Protein 3G14 (pdb70)

Sequence (341 aa):
EFYEVIKKRKSIKKFEQTAIDRDKLLKIIDARAPSWKNKTPYKFIVVESDKLKLDIANAIENKTSAASEAVLNSPTIVAVANPEESGDVSGKEIYLIDTAIAEHIIVLGATDEGYGTCWIAAFNENKIKEEALKKIPDNLRVVALTPLGVPKDKKDDEYLYIDKWGTSFESNEFYEVIKKRKSIKKFEQTAIDRDKLLKIIDARAPSWKNKTPYKFIVVESDKLKLDIANAIENKTSAASEAVLNSPTIVAVANPEESGDVSGKEIYLIDTAIAEHIIVLGATDEGYGTCWIAAFNENKIKEEALKKIPDNLRVVALTPLGVPKDSPKKDDEYLYIDKWGTSFESNV

CATH classification: 3.40.109.10

Structure (mmCIF, N/CA/C/O backbone):
data_3G14
#
_entry.id   3G14
#
_cell.length_a   58.350
_cell.length_b   44.950
_cell.length_c   66.960
_cell.angle_alpha   90.000
_cell.angle_beta   93.720
_cell.angle_gamma   90.000
#
_symmetry.space_group_name_H-M   'P 1 21 1'
#
loop_
_entity.id
_entity.type
_entity.pdbx_description
1 polymer 'Nitroreductase family protein'
2 non-polymer 'SULFATE ION'
3 non-polymer 'ACETATE ION'
4 non-polymer GLYCEROL
5 water water
#
loop_
_atom_site.group_PDB
_atom_site.id
_atom_site.type_symbol
_atom_site.label_atom_id
_atom_site.label_alt_id
_atom_site.label_comp_id
_atom_site.label_asym_id
_atom_site.label_entity_id
_atom_site.label_seq_id
_atom_site.pdbx_PDB_ins_code
_atom_site.Cartn_x
_atom_site.Cartn_y
_atom_site.Cartn_z
_atom_site.occupancy
_atom_site.B_iso_or_equiv
_atom_site.auth_seq_id
_atom_site.auth_comp_id
_atom_site.auth_asym_id
_atom_site.auth_atom_id
_atom_site.pdbx_PDB_model_num
ATOM 9 N N . GLU A 1 3 ? 16.646 28.703 34.750 1.00 22.29 2 GLU A N 1
ATOM 10 C CA . GLU A 1 3 ? 15.257 28.924 34.334 1.00 21.26 2 GLU A CA 1
ATOM 11 C C . GLU A 1 3 ? 15.216 29.118 32.832 1.00 21.47 2 GLU A C 1
ATOM 12 O O . GLU A 1 3 ? 16.172 29.631 32.241 1.00 18.80 2 GLU A O 1
ATOM 18 N N . PHE A 1 4 ? 14.100 28.716 32.228 1.00 18.92 3 PHE A N 1
ATOM 19 C CA . PHE A 1 4 ? 13.989 28.782 30.784 1.00 18.50 3 PHE A CA 1
ATOM 20 C C . PHE A 1 4 ? 14.225 30.177 30.213 1.00 15.89 3 PHE A C 1
ATOM 21 O O . PHE A 1 4 ? 15.030 30.362 29.298 1.00 15.67 3 PHE A O 1
ATOM 29 N N . TYR A 1 5 ? 13.519 31.166 30.736 1.00 15.39 4 TYR A N 1
ATOM 30 C CA . TYR A 1 5 ? 13.634 32.512 30.191 1.00 18.99 4 TYR A CA 1
ATOM 31 C C . TYR A 1 5 ? 15.097 33.009 30.363 1.00 19.07 4 TYR A C 1
ATOM 32 O O . TYR A 1 5 ? 15.632 33.710 29.508 1.00 18.11 4 TYR A O 1
ATOM 41 N N . GLU A 1 6 ? 15.749 32.616 31.454 1.00 20.47 5 GLU A N 1
ATOM 42 C CA . GLU A 1 6 ? 17.118 33.058 31.709 1.00 18.77 5 GLU A CA 1
ATOM 43 C C . GLU A 1 6 ? 18.081 32.534 30.647 1.00 18.44 5 GLU A C 1
ATOM 44 O O . GLU A 1 6 ? 18.987 33.249 30.238 1.00 16.22 5 GLU A O 1
ATOM 50 N N . VAL A 1 7 ? 17.902 31.283 30.217 1.00 16.03 6 VAL A N 1
ATOM 51 C CA . VAL A 1 7 ? 18.682 30.707 29.096 1.00 16.57 6 VAL A CA 1
ATOM 52 C C . VAL A 1 7 ? 18.469 31.506 27.799 1.00 15.83 6 VAL A C 1
ATOM 53 O O . VAL A 1 7 ? 19.402 31.901 27.125 1.00 13.31 6 VAL A O 1
ATOM 57 N N . ILE A 1 8 ? 17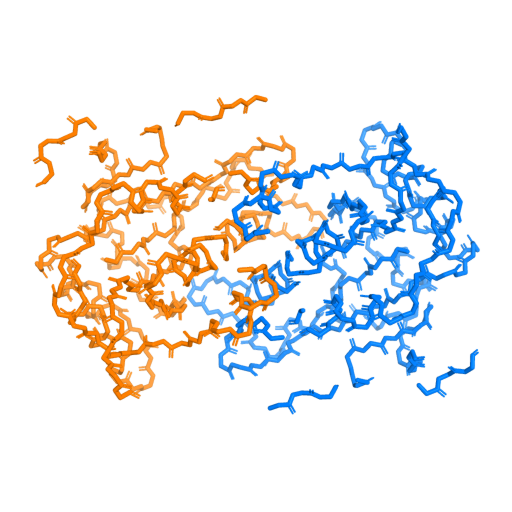.223 31.774 27.455 1.00 14.05 7 ILE A N 1
ATOM 58 C CA . ILE A 1 8 ? 16.940 32.615 26.305 1.00 13.79 7 ILE A CA 1
ATOM 59 C C . ILE A 1 8 ? 17.713 33.938 26.356 1.00 15.89 7 ILE A C 1
ATOM 60 O O . ILE A 1 8 ? 18.341 34.325 25.369 1.00 18.09 7 ILE A O 1
ATOM 65 N N . LYS A 1 9 ? 17.681 34.610 27.510 1.00 16.08 8 LYS A N 1
ATOM 66 C CA . LYS A 1 9 ? 18.332 35.913 27.659 1.00 17.52 8 LYS A CA 1
ATOM 67 C C . LYS A 1 9 ? 19.842 35.818 27.667 1.00 17.60 8 LYS A C 1
ATOM 68 O O . LYS A 1 9 ? 20.526 36.734 27.191 1.00 19.61 8 LYS A O 1
ATOM 74 N N . LYS A 1 10 ? 20.367 34.723 28.216 1.00 20.52 9 LYS A N 1
ATOM 75 C CA . LYS A 1 10 ? 21.812 34.533 28.350 1.00 22.70 9 LYS A CA 1
ATOM 76 C C . LYS A 1 10 ? 22.470 34.114 27.042 1.00 19.33 9 LYS A C 1
ATOM 77 O O . LYS A 1 10 ? 23.647 34.364 26.845 1.00 20.55 9 LYS A O 1
ATOM 83 N N . ARG A 1 11 ? 21.733 33.464 26.144 1.00 20.06 10 ARG A N 1
ATOM 84 C CA . ARG A 1 11 ? 22.323 33.042 24.880 1.00 19.66 10 ARG A CA 1
ATOM 85 C C . ARG A 1 11 ? 22.912 34.213 24.077 1.00 20.67 10 ARG A C 1
ATOM 86 O O . ARG A 1 11 ? 22.244 35.214 23.837 1.00 20.95 10 ARG A O 1
ATOM 94 N N . LYS A 1 12 ? 24.170 34.058 23.658 1.00 20.30 11 LYS A N 1
ATOM 95 C CA . LYS A 1 12 ? 24.835 35.034 22.775 1.00 20.30 11 LYS A CA 1
ATOM 96 C C . LYS A 1 12 ? 25.811 34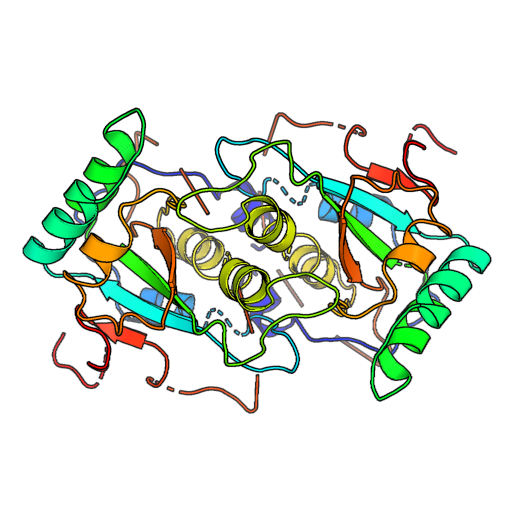.303 21.870 1.00 20.81 11 LYS A C 1
ATOM 97 O O . LYS A 1 12 ? 26.191 33.155 22.131 1.00 21.02 11 LYS A O 1
ATOM 103 N N . SER A 1 13 ? 26.183 34.936 20.768 1.00 18.76 12 SER A N 1
ATOM 104 C CA . SER A 1 13 ? 27.196 34.353 19.896 1.00 19.01 12 SER A CA 1
ATOM 105 C C . SER A 1 13 ? 28.551 34.533 20.555 1.00 19.76 12 SER A C 1
ATOM 106 O O . SER A 1 13 ? 28.923 35.655 20.906 1.00 19.85 12 SER A O 1
ATOM 109 N N . ILE A 1 14 ? 29.249 33.419 20.752 1.00 18.51 13 ILE A N 1
ATOM 110 C CA . ILE A 1 14 ? 30.537 33.390 21.403 1.00 19.43 13 ILE A CA 1
ATOM 111 C C . ILE A 1 14 ? 31.599 33.026 20.364 1.00 18.63 13 ILE A C 1
ATOM 112 O O . ILE A 1 14 ? 31.459 32.067 19.612 1.00 20.11 13 ILE A O 1
ATOM 117 N N . LYS A 1 15 ? 32.681 33.790 20.382 1.00 20.72 14 LYS A N 1
ATOM 118 C CA . LYS A 1 15 ? 33.777 33.623 19.463 1.00 21.78 14 LYS A CA 1
ATOM 119 C C . LYS A 1 15 ? 35.057 33.243 20.187 1.00 23.19 14 LYS A C 1
ATOM 120 O O . LYS A 1 15 ? 35.962 32.754 19.552 1.00 22.65 14 LYS A O 1
ATOM 126 N N . LYS A 1 16 ? 35.119 33.478 21.507 1.00 20.63 15 LYS A N 1
ATOM 127 C CA . LYS A 1 16 ? 36.323 33.201 22.286 1.00 23.01 15 LYS A CA 1
ATOM 128 C C . LYS A 1 16 ? 36.035 32.142 23.342 1.00 20.94 15 LYS A C 1
ATOM 129 O O . LYS A 1 16 ? 35.082 32.275 24.097 1.00 22.03 15 LYS A O 1
ATOM 135 N N . PHE A 1 17 ? 36.889 31.131 23.397 1.00 22.13 16 PHE A N 1
ATOM 136 C CA . PHE A 1 17 ? 36.680 29.973 24.250 1.00 23.43 16 PHE A CA 1
ATOM 137 C C . PHE A 1 17 ? 37.913 29.592 25.045 1.00 26.66 16 PHE A C 1
ATOM 138 O O . PHE A 1 17 ? 39.037 29.870 24.636 1.00 26.78 16 PHE A O 1
ATOM 146 N N . GLU A 1 18 ? 37.672 28.915 26.167 1.00 27.15 17 GLU A N 1
ATOM 147 C CA . GLU A 1 18 ? 38.723 28.237 26.925 1.00 28.46 17 GLU A CA 1
ATOM 148 C C . GLU A 1 18 ? 39.033 26.929 26.208 1.00 28.24 17 GLU A C 1
ATOM 149 O O . GLU A 1 18 ? 38.252 26.471 25.364 1.00 27.00 17 GLU A O 1
ATOM 155 N N . GLN A 1 19 ? 40.164 26.325 26.556 1.00 29.71 18 GLN A N 1
ATOM 156 C CA . GLN A 1 19 ? 40.552 24.996 26.045 1.00 30.71 18 GLN A CA 1
ATOM 157 C C . GLN A 1 19 ? 39.767 23.858 26.722 1.00 29.00 18 GLN A C 1
ATOM 158 O O . GLN A 1 19 ? 39.771 22.730 26.219 1.00 30.32 18 GLN A O 1
ATOM 164 N N . THR A 1 20 ? 39.106 24.165 27.841 1.00 24.56 19 THR A N 1
ATOM 165 C CA . THR A 1 20 ? 38.457 23.175 28.708 1.00 26.39 19 THR A CA 1
ATOM 166 C C . THR A 1 20 ? 37.676 22.122 27.905 1.00 23.67 19 THR A C 1
ATOM 167 O O . THR A 1 20 ? 36.852 22.473 27.079 1.00 19.22 19 THR A O 1
ATOM 171 N N . ALA A 1 21 ? 37.929 20.851 28.188 1.00 19.99 20 ALA A N 1
ATOM 172 C CA . ALA A 1 21 ? 37.180 19.761 27.599 1.00 20.30 20 ALA A CA 1
ATOM 173 C C . ALA A 1 21 ? 35.686 19.857 27.913 1.00 19.48 20 ALA A C 1
ATOM 174 O O . ALA A 1 21 ? 35.280 20.340 28.999 1.00 23.22 20 ALA A O 1
ATOM 176 N N . ILE A 1 22 ? 34.883 19.390 26.955 1.00 19.08 21 ILE A N 1
ATOM 177 C CA . ILE A 1 22 ? 33.441 19.288 27.116 1.00 19.14 21 ILE A CA 1
ATOM 178 C C . ILE A 1 22 ? 33.186 18.069 27.971 1.00 17.08 21 ILE A C 1
ATOM 179 O O . ILE A 1 22 ? 33.871 17.076 27.838 1.00 19.97 21 ILE A O 1
ATOM 184 N N . ASP A 1 23 ? 32.242 18.177 28.893 1.00 18.75 22 ASP A N 1
ATOM 185 C CA . ASP A 1 23 ? 31.812 17.042 29.689 1.00 19.05 22 ASP A CA 1
ATOM 186 C C . ASP A 1 23 ? 30.892 16.179 28.838 1.00 19.19 22 ASP A C 1
ATOM 187 O O . ASP A 1 23 ? 29.881 16.662 28.280 1.00 17.80 22 ASP A O 1
ATOM 192 N N . ARG A 1 24 ? 31.211 14.894 28.758 1.00 20.61 23 ARG A N 1
ATOM 193 C CA . ARG A 1 24 ? 30.472 13.969 27.897 1.00 20.76 23 ARG A CA 1
ATOM 194 C C . ARG A 1 24 ? 28.992 13.941 28.249 1.00 21.01 23 ARG A C 1
ATOM 195 O O . ARG A 1 24 ? 28.133 14.001 27.385 1.00 20.11 23 ARG A O 1
ATOM 203 N N . ASP A 1 25 ? 28.698 13.867 29.531 1.00 19.59 24 ASP A N 1
ATOM 204 C CA . ASP A 1 25 ? 27.305 13.720 29.971 1.00 19.91 24 ASP A CA 1
ATOM 205 C C . ASP A 1 25 ? 26.497 14.952 29.615 1.00 16.23 24 ASP A C 1
ATOM 206 O O . ASP A 1 25 ? 25.326 14.848 29.231 1.00 14.09 24 ASP A O 1
ATOM 211 N N . LYS A 1 26 ? 27.107 16.126 29.766 1.00 18.30 25 LYS A N 1
ATOM 212 C CA . LYS A 1 26 ? 26.457 17.363 29.334 1.00 19.09 25 LYS A CA 1
ATOM 213 C C . LYS A 1 26 ? 26.248 17.395 27.819 1.00 18.64 25 LYS A C 1
ATOM 214 O O . LYS A 1 26 ? 25.208 17.836 27.360 1.00 16.89 25 LYS A O 1
ATOM 220 N N . LEU A 1 27 ? 27.250 16.974 27.046 1.00 17.51 26 LEU A N 1
ATOM 221 C CA . LEU A 1 27 ? 27.069 16.879 25.585 1.00 18.15 26 LEU A CA 1
ATOM 222 C C . LEU A 1 27 ? 25.897 15.969 25.165 1.00 18.69 26 LEU A C 1
ATOM 223 O O . LEU A 1 27 ? 25.077 16.358 24.327 1.00 19.10 26 LEU A O 1
ATOM 228 N N . LEU A 1 28 ? 25.807 14.776 25.746 1.00 16.20 27 LEU A N 1
ATOM 229 C CA . LEU A 1 28 ? 24.691 13.870 25.451 1.00 17.16 27 LEU A CA 1
ATOM 230 C C . LEU A 1 28 ? 23.325 14.459 25.884 1.00 16.41 27 LEU A C 1
ATOM 231 O O . LEU A 1 28 ? 22.321 14.197 25.250 1.00 19.22 27 LEU A O 1
ATOM 236 N N . LYS A 1 29 ? 23.300 15.251 26.958 1.00 17.31 28 LYS A N 1
ATOM 237 C CA . LYS A 1 29 ? 22.063 15.919 27.423 1.00 17.39 28 LYS A CA 1
ATOM 238 C C . LYS A 1 29 ? 21.648 16.951 26.370 1.00 18.94 28 LYS A C 1
ATOM 239 O O . LYS A 1 29 ? 20.486 17.039 26.003 1.00 17.84 28 LYS A O 1
ATOM 243 N N . ILE A 1 30 ? 22.618 17.687 25.855 1.00 17.70 29 ILE A N 1
ATOM 244 C CA . ILE A 1 30 ? 22.384 18.671 24.787 1.00 18.33 29 ILE A CA 1
ATOM 245 C C . ILE A 1 30 ? 21.814 18.002 23.514 1.00 15.85 29 ILE A C 1
ATOM 246 O O . ILE A 1 30 ? 20.848 18.492 22.940 1.00 16.16 29 ILE A O 1
ATOM 251 N N . ILE A 1 31 ? 22.391 16.861 23.102 1.00 15.02 30 ILE A N 1
ATOM 252 C CA . ILE A 1 31 ? 21.869 16.151 21.930 1.00 16.20 30 ILE A CA 1
ATOM 253 C C . ILE A 1 31 ? 20.458 15.630 22.209 1.00 16.66 30 ILE A C 1
ATOM 254 O O . ILE A 1 31 ? 19.587 15.714 21.356 1.00 15.76 30 ILE A O 1
ATOM 259 N N . ASP A 1 32 ? 20.231 15.075 23.393 1.00 16.00 31 ASP A N 1
ATOM 260 C CA . ASP A 1 32 ? 18.889 14.689 23.815 1.00 17.21 31 ASP A CA 1
ATOM 261 C C . ASP A 1 32 ? 17.854 15.813 23.650 1.00 16.25 31 ASP A C 1
ATOM 262 O O . ASP A 1 32 ? 16.759 15.595 23.162 1.00 15.80 31 ASP A O 1
ATOM 275 N N . ALA A 1 34 ? 17.953 18.204 21.512 1.00 15.97 33 ALA A N 1
ATOM 276 C CA . ALA A 1 34 ? 17.689 18.184 20.065 1.00 16.16 33 ALA A CA 1
ATOM 277 C C . ALA A 1 34 ? 16.781 17.018 19.616 1.00 17.99 33 ALA A C 1
ATOM 278 O O . ALA A 1 34 ? 15.895 17.217 18.775 1.00 18.66 33 ALA A O 1
ATOM 288 N N . ARG A 1 36 ? 14.403 15.762 21.170 1.00 17.37 35 ARG A N 1
ATOM 289 C CA . ARG A 1 36 ? 13.037 16.063 21.618 1.00 17.96 35 ARG A CA 1
ATOM 290 C C . ARG A 1 36 ? 12.412 17.239 20.822 1.00 18.80 35 ARG A C 1
ATOM 291 O O . ARG A 1 36 ? 11.311 17.686 21.124 1.00 19.46 35 ARG A O 1
ATOM 299 N N . ALA A 1 37 ? 13.136 17.739 19.819 1.00 17.81 36 ALA A N 1
ATOM 300 C CA . ALA A 1 37 ? 12.636 18.837 18.965 1.00 17.68 36 ALA A CA 1
ATOM 301 C C . ALA A 1 37 ? 11.434 18.364 18.134 1.00 17.23 36 ALA A C 1
ATOM 302 O O . ALA A 1 37 ? 11.380 17.193 17.720 1.00 16.01 36 ALA A O 1
ATOM 304 N N . PRO A 1 38 ? 10.467 19.267 17.856 1.00 17.61 37 PRO A N 1
ATOM 305 C CA . PRO A 1 38 ? 9.382 18.883 16.961 1.00 15.41 37 PRO A CA 1
ATOM 306 C C . PRO A 1 38 ? 9.874 18.848 15.530 1.00 16.00 37 PRO A C 1
ATOM 307 O O . PRO A 1 38 ? 10.828 19.535 15.186 1.00 14.74 37 PRO A O 1
ATOM 311 N N . SER A 1 39 ? 9.254 18.029 14.703 1.00 14.90 38 SER A N 1
ATOM 312 C CA . SER A 1 39 ? 9.569 18.035 13.269 1.00 15.96 38 SER A CA 1
ATOM 313 C C . SER A 1 39 ? 8.329 17.663 12.484 1.00 18.01 38 SER A C 1
ATOM 314 O O . SER A 1 39 ? 7.388 17.089 13.016 1.00 16.93 38 SER A O 1
ATOM 317 N N . TRP A 1 40 ? 8.361 17.954 11.193 1.00 18.40 39 TRP A N 1
ATOM 318 C CA . TRP A 1 40 ? 7.232 17.624 10.316 1.00 19.26 39 TRP A CA 1
ATOM 319 C C . TRP A 1 40 ? 7.023 16.109 10.256 1.00 17.58 39 TRP A C 1
ATOM 320 O O . TRP A 1 40 ? 7.929 15.352 9.914 1.00 15.25 39 TRP A O 1
ATOM 331 N N . LYS A 1 41 ? 5.815 15.693 10.619 1.00 18.90 40 LYS A N 1
ATOM 332 C CA . LYS A 1 41 ? 5.395 14.279 10.669 1.00 21.09 40 LYS A CA 1
ATOM 333 C C . LYS A 1 41 ? 6.305 13.418 11.574 1.00 19.38 40 LYS A C 1
ATOM 334 O O . LYS A 1 41 ? 6.399 12.202 11.419 1.00 16.72 40 LYS A O 1
ATOM 340 N N . ASN A 1 42 ? 6.932 14.075 12.549 1.00 17.50 41 ASN A N 1
ATOM 341 C CA . ASN A 1 42 ? 7.887 13.457 13.448 1.00 19.60 41 ASN A CA 1
ATOM 342 C C . ASN A 1 42 ? 8.998 12.717 12.732 1.00 20.39 41 ASN A C 1
ATOM 343 O O . ASN A 1 42 ? 9.551 11.786 13.287 1.00 21.04 41 ASN A O 1
ATOM 348 N N . LYS A 1 43 ? 9.341 13.137 11.512 1.00 21.36 42 LYS A N 1
ATOM 349 C CA . LYS A 1 43 ? 10.429 12.523 10.776 1.00 22.68 42 LYS A CA 1
ATOM 350 C C . LYS A 1 43 ? 11.691 13.222 11.255 1.00 24.77 42 LYS A C 1
ATOM 351 O O . LYS A 1 43 ? 11.631 14.307 11.794 1.00 24.70 42 LYS A O 1
ATOM 357 N N . THR A 1 44 ? 12.842 12.608 11.095 1.00 21.92 43 THR A N 1
ATOM 358 C CA . THR A 1 44 ? 14.030 13.292 11.622 1.00 22.88 43 THR A CA 1
ATOM 359 C C . THR A 1 44 ? 15.018 13.355 10.499 1.00 21.35 43 THR A C 1
ATOM 360 O O . THR A 1 44 ? 15.845 12.481 10.393 1.00 23.68 43 THR A O 1
ATOM 364 N N . PRO A 1 45 ? 14.902 14.375 9.621 1.00 20.50 44 PRO A N 1
ATOM 365 C CA . PRO A 1 45 ? 15.697 14.386 8.383 1.00 21.12 44 PRO A CA 1
ATOM 366 C C . PRO A 1 45 ? 17.166 14.811 8.532 1.00 22.96 44 PRO A C 1
ATOM 367 O O . PRO A 1 45 ? 17.826 15.076 7.533 1.00 27.24 44 PRO A O 1
ATOM 371 N N . TYR A 1 46 ? 17.653 14.879 9.757 1.00 18.69 45 TYR A N 1
ATOM 372 C CA . TYR A 1 46 ? 18.991 15.369 10.039 1.00 15.96 45 TYR A CA 1
ATOM 373 C C . TYR A 1 46 ? 19.725 14.423 11.024 1.00 14.05 45 TYR A C 1
ATOM 374 O O . TYR A 1 46 ? 19.104 13.667 11.737 1.00 15.55 45 TYR A O 1
ATOM 383 N N . LYS A 1 47 ? 21.053 14.532 11.005 1.00 15.91 46 LYS A N 1
ATOM 384 C CA . LYS A 1 47 ? 21.954 13.963 11.992 1.00 15.03 46 LYS A CA 1
ATOM 385 C C . LYS A 1 47 ? 23.055 14.961 12.276 1.00 16.73 46 LYS A C 1
ATOM 386 O O . LYS A 1 47 ? 23.253 15.927 11.512 1.00 15.60 46 LYS A O 1
ATOM 392 N N . PHE A 1 48 ? 23.751 14.729 13.391 1.00 15.72 47 PHE A N 1
ATOM 393 C CA . PHE A 1 48 ? 24.800 15.637 13.887 1.00 17.22 47 PHE A CA 1
ATOM 394 C C . PHE A 1 48 ? 26.142 14.917 13.903 1.00 16.57 47 PHE A C 1
ATOM 395 O O . PHE A 1 48 ? 26.228 13.756 14.373 1.00 17.10 47 PHE A O 1
ATOM 403 N N . ILE A 1 49 ? 27.165 15.598 13.372 1.00 15.22 48 ILE A N 1
ATOM 404 C CA . ILE A 1 49 ? 28.574 15.167 13.528 1.00 14.26 48 ILE A CA 1
ATOM 405 C C . ILE A 1 49 ? 29.267 16.050 14.579 1.00 13.83 48 ILE A C 1
ATOM 406 O O . ILE A 1 49 ? 29.294 17.302 14.481 1.00 14.53 48 ILE A O 1
ATOM 411 N N . VAL A 1 50 ? 29.751 15.389 15.615 1.00 15.07 49 VAL A N 1
ATOM 412 C CA . VAL A 1 50 ? 30.616 15.998 16.597 1.00 16.30 49 VAL A CA 1
ATOM 413 C C . VAL A 1 50 ? 32.042 15.908 16.013 1.00 13.81 49 VAL A C 1
ATOM 414 O O . VAL A 1 50 ? 32.559 14.805 15.770 1.00 16.80 49 VAL A O 1
ATOM 418 N N . VAL A 1 51 ? 32.648 17.061 15.767 1.00 14.77 50 VAL A N 1
ATOM 419 C CA . VAL A 1 51 ? 34.029 17.152 15.267 1.00 14.80 50 VAL A CA 1
ATOM 420 C C . VAL A 1 51 ? 34.987 17.553 16.388 1.00 19.17 50 VAL A C 1
ATOM 421 O O . VAL A 1 51 ? 34.910 18.688 16.922 1.00 17.39 50 VAL A O 1
ATOM 425 N N . GLU A 1 52 ? 35.859 16.607 16.736 1.00 18.30 51 GLU A N 1
ATOM 426 C CA . GLU A 1 52 ? 36.886 16.782 17.773 1.00 17.17 51 GLU A CA 1
ATOM 427 C C . GLU A 1 52 ? 38.307 16.812 17.229 1.00 17.80 51 GLU A C 1
ATOM 428 O O . GLU A 1 52 ? 39.171 17.383 17.862 1.00 17.82 51 GLU A O 1
ATOM 434 N N . SER A 1 53 ? 38.527 16.219 16.057 1.00 15.93 52 SER A N 1
ATOM 435 C CA . SER A 1 53 ? 39.845 16.141 15.420 1.00 16.26 52 SER A CA 1
ATOM 436 C C . SER A 1 53 ? 40.308 17.531 15.024 1.00 15.84 52 SER A C 1
ATOM 437 O O . SER A 1 53 ? 39.596 18.246 14.334 1.00 13.52 52 SER A O 1
ATOM 440 N N . ASP A 1 54 ? 41.503 17.908 15.450 1.00 17.74 53 ASP A N 1
ATOM 441 C CA . ASP A 1 54 ? 42.016 19.246 15.119 1.00 15.82 53 ASP A CA 1
ATOM 442 C C . ASP A 1 54 ? 42.254 19.453 13.614 1.00 18.34 53 ASP A C 1
ATOM 443 O O . ASP A 1 54 ? 42.050 20.557 13.090 1.00 17.76 53 ASP A O 1
ATOM 448 N N . LYS A 1 55 ? 42.648 18.382 12.914 1.00 18.86 54 LYS A N 1
ATOM 449 C CA . LYS A 1 55 ? 42.805 18.424 11.455 1.00 20.01 54 LYS A CA 1
ATOM 450 C C . LYS A 1 55 ? 41.495 18.788 10.780 1.00 18.36 54 LYS A C 1
ATOM 451 O O . LYS A 1 55 ? 41.450 19.621 9.847 1.00 18.18 54 LYS A O 1
ATOM 457 N N . LEU A 1 56 ? 40.409 18.188 11.263 1.00 16.55 55 LEU A N 1
ATOM 458 C CA . LEU A 1 56 ? 39.070 18.480 10.721 1.00 15.34 55 LEU A CA 1
ATOM 459 C C . LEU A 1 56 ? 38.559 19.887 11.089 1.00 16.28 55 LEU A C 1
ATOM 460 O O . LEU A 1 56 ? 37.872 20.544 10.311 1.00 15.01 55 LEU A O 1
ATOM 465 N N . LYS A 1 57 ? 38.879 20.351 12.294 1.00 13.60 56 LYS A N 1
ATOM 466 C CA . LYS A 1 57 ? 38.565 21.734 12.663 1.00 17.40 56 LYS A CA 1
ATOM 467 C C . LYS A 1 57 ? 39.232 22.691 11.710 1.00 16.85 56 LYS A C 1
ATOM 468 O O . LYS A 1 57 ? 38.623 23.675 11.293 1.00 15.81 56 LYS A O 1
ATOM 474 N N . LEU A 1 58 ? 40.487 22.404 11.349 1.00 14.86 57 LEU A N 1
ATOM 475 C CA . LEU A 1 58 ? 41.215 23.247 10.439 1.00 15.59 57 LEU A CA 1
ATOM 476 C C . LEU A 1 58 ? 40.557 23.223 9.049 1.00 14.53 57 LEU A C 1
ATOM 477 O O . LEU A 1 58 ? 40.433 24.263 8.409 1.00 15.54 57 LEU A O 1
ATOM 482 N N . ASP A 1 59 ? 40.116 22.041 8.594 1.00 14.70 58 ASP A N 1
ATOM 483 C CA . ASP A 1 59 ? 39.402 21.958 7.285 1.00 14.55 58 ASP A CA 1
ATOM 484 C C . ASP A 1 59 ? 38.131 22.835 7.305 1.00 14.50 58 ASP A C 1
ATOM 485 O O . ASP A 1 59 ? 37.831 23.552 6.331 1.00 14.52 58 ASP A O 1
ATOM 490 N N . ILE A 1 60 ? 37.394 22.780 8.421 1.00 16.75 59 ILE A N 1
ATOM 491 C CA . ILE A 1 60 ? 36.146 23.539 8.563 1.00 17.02 59 ILE A CA 1
ATOM 492 C C . ILE A 1 60 ? 36.442 25.051 8.611 1.00 15.56 59 ILE A C 1
ATOM 493 O O . ILE A 1 60 ? 35.820 25.845 7.909 1.00 15.56 59 ILE A O 1
ATOM 498 N N . ALA A 1 61 ? 37.436 25.438 9.412 1.00 15.73 60 ALA A N 1
ATOM 499 C CA . ALA A 1 61 ? 37.871 26.833 9.527 1.00 18.28 60 ALA A CA 1
ATOM 500 C C . ALA A 1 61 ? 38.221 27.380 8.153 1.00 17.69 60 ALA A C 1
ATOM 501 O O . ALA A 1 61 ? 37.817 28.485 7.815 1.00 14.80 60 ALA A O 1
ATOM 503 N N . ASN A 1 62 ? 38.935 26.593 7.357 1.00 17.41 61 ASN A N 1
ATOM 504 C CA . ASN A 1 62 ? 39.292 27.016 5.996 1.00 15.80 61 ASN A CA 1
ATOM 505 C C . ASN A 1 62 ? 38.104 27.129 5.038 1.00 16.63 61 ASN A C 1
ATOM 506 O O . ASN A 1 62 ? 38.190 27.872 4.048 1.00 17.78 61 ASN A O 1
ATOM 511 N N . ALA A 1 63 ? 37.019 26.400 5.321 1.00 15.55 62 ALA A N 1
ATOM 512 C CA . ALA A 1 63 ? 35.804 26.392 4.469 1.00 16.15 62 ALA A CA 1
ATOM 513 C C . ALA A 1 63 ? 34.819 27.543 4.716 1.00 14.28 62 ALA A C 1
ATOM 514 O O . ALA A 1 63 ? 34.005 27.870 3.862 1.00 14.25 62 ALA A O 1
ATOM 516 N N . ILE A 1 64 ? 34.889 28.148 5.894 1.00 14.19 63 ILE A N 1
ATOM 517 C CA . ILE A 1 64 ? 33.986 29.201 6.270 1.00 15.72 63 ILE A CA 1
ATOM 518 C C . ILE A 1 64 ? 34.221 30.441 5.407 1.00 15.63 63 ILE A C 1
ATOM 519 O O . ILE A 1 64 ? 35.362 30.752 5.062 1.00 17.67 63 ILE A O 1
ATOM 524 N N . GLU A 1 65 ? 33.130 31.101 5.024 1.00 15.65 64 GLU A N 1
ATOM 525 C CA . GLU A 1 65 ? 33.137 32.212 4.071 1.00 17.01 64 GLU A CA 1
ATOM 526 C C . GLU A 1 65 ? 32.539 33.477 4.693 1.00 21.05 64 GLU A C 1
ATOM 527 O O . GLU A 1 65 ? 31.454 33.903 4.329 1.00 24.30 64 GLU A O 1
ATOM 533 N N . ASN A 1 66 ? 33.201 34.016 5.697 1.00 22.52 65 ASN A N 1
ATOM 534 C CA . ASN A 1 66 ? 32.742 35.227 6.387 1.00 21.14 65 ASN A CA 1
ATOM 535 C C . ASN A 1 66 ? 33.695 36.325 6.038 1.00 22.31 65 ASN A C 1
ATOM 536 O O . ASN A 1 66 ? 34.845 36.031 5.689 1.00 23.71 65 ASN A O 1
ATOM 541 N N . LYS A 1 67 ? 33.271 37.585 6.186 1.00 19.26 66 LYS A N 1
ATOM 542 C CA . LYS A 1 67 ? 34.150 38.736 5.930 1.00 23.12 66 LYS A CA 1
ATOM 543 C C . LYS A 1 67 ? 35.325 38.734 6.878 1.00 21.87 66 LYS A C 1
ATOM 544 O O . LYS A 1 67 ? 36.435 39.118 6.499 1.00 26.47 66 LYS A O 1
ATOM 550 N N . THR A 1 68 ? 35.068 38.380 8.140 1.00 24.06 67 THR A N 1
ATOM 551 C CA . THR A 1 68 ? 36.132 38.375 9.144 1.00 21.81 67 THR A CA 1
ATOM 552 C C . THR A 1 68 ? 36.457 36.939 9.559 1.00 21.48 67 THR A C 1
ATOM 553 O O . THR A 1 68 ? 35.663 36.028 9.330 1.00 18.13 67 THR A O 1
ATOM 557 N N . SER A 1 69 ? 37.617 36.758 10.192 1.00 20.90 68 SER A N 1
ATOM 558 C CA . SER A 1 69 ? 38.098 35.424 10.587 1.00 17.68 68 SER A CA 1
ATOM 559 C C . SER A 1 69 ? 37.575 34.920 11.923 1.00 16.31 68 SER A C 1
ATOM 560 O O . SER A 1 69 ? 37.966 33.837 12.366 1.00 15.60 68 SER A O 1
ATOM 563 N N . ALA A 1 70 ? 36.638 35.653 12.532 1.00 17.38 69 ALA A N 1
ATOM 564 C CA . ALA A 1 70 ? 36.185 35.358 13.894 1.00 16.74 69 ALA A CA 1
ATOM 565 C C . ALA A 1 70 ? 35.562 33.955 14.014 1.00 18.60 69 ALA A C 1
ATOM 566 O O . ALA A 1 70 ? 35.897 33.182 14.924 1.00 19.58 69 ALA A O 1
ATOM 568 N N . ALA A 1 71 ? 34.643 33.635 13.104 1.00 15.97 70 ALA A N 1
ATOM 569 C CA . ALA A 1 71 ? 34.000 32.315 13.086 1.00 17.09 70 ALA A CA 1
ATOM 570 C C . ALA A 1 71 ? 35.033 31.173 12.871 1.00 15.85 70 ALA A C 1
ATOM 571 O O . ALA A 1 71 ? 34.980 30.134 13.544 1.00 15.34 70 ALA A O 1
ATOM 573 N N . SER A 1 72 ? 35.944 31.370 11.911 1.00 15.86 71 SER A N 1
ATOM 574 C CA . SER A 1 72 ? 37.002 30.413 11.597 1.00 17.75 71 SER A CA 1
ATOM 575 C C . SER A 1 72 ? 37.806 30.149 12.859 1.00 15.66 71 SER A C 1
ATOM 576 O O . SER A 1 72 ? 38.030 28.997 13.237 1.00 14.63 71 SER A O 1
ATOM 579 N N . GLU A 1 73 ? 38.173 31.218 13.554 1.00 17.11 72 GLU A N 1
ATOM 580 C CA . GLU A 1 73 ? 38.939 31.091 14.769 1.00 16.59 72 GLU A CA 1
ATOM 581 C C . GLU A 1 73 ? 38.164 30.405 15.896 1.00 19.09 72 GLU A C 1
ATOM 582 O O . GLU A 1 73 ? 38.761 29.658 16.675 1.00 18.39 72 GLU A O 1
ATOM 588 N N . ALA A 1 74 ? 36.842 30.640 15.965 1.00 16.75 73 ALA A N 1
ATOM 589 C CA . ALA A 1 74 ? 35.989 29.997 16.970 1.00 16.11 73 ALA A CA 1
ATOM 590 C C . ALA A 1 74 ? 36.049 28.466 16.805 1.00 12.85 73 ALA A C 1
ATOM 591 O O . ALA A 1 74 ? 36.144 27.729 17.805 1.00 15.43 73 ALA A O 1
ATOM 593 N N . VAL A 1 75 ? 36.044 28.006 15.551 1.00 12.90 74 VAL A N 1
ATOM 594 C CA . VAL A 1 75 ? 36.154 26.563 15.237 1.00 14.17 74 VAL A CA 1
ATOM 595 C C . VAL A 1 75 ? 37.567 26.038 15.602 1.00 11.70 74 VAL A C 1
ATOM 596 O O . VAL A 1 75 ? 37.721 24.946 16.180 1.00 16.01 74 VAL A O 1
ATOM 600 N N . LEU A 1 76 ? 38.600 26.828 15.331 1.00 15.40 75 LEU A N 1
ATOM 601 C CA . LEU A 1 76 ? 39.991 26.401 15.635 1.00 13.70 75 LEU A CA 1
ATOM 602 C C . LEU A 1 76 ? 40.208 26.304 17.136 1.00 14.93 75 LEU A C 1
ATOM 603 O O . LEU A 1 76 ? 40.853 25.376 17.617 1.00 15.99 75 LEU A O 1
ATOM 608 N N . ASN A 1 77 ? 39.691 27.286 17.857 1.00 15.72 76 ASN A N 1
ATOM 609 C CA . ASN A 1 77 ? 40.036 27.442 19.271 1.00 16.73 76 ASN A CA 1
ATOM 610 C C . ASN A 1 77 ? 39.032 26.909 20.295 1.00 19.60 76 ASN A C 1
ATOM 611 O O . ASN A 1 77 ? 39.237 27.099 21.471 1.00 25.13 76 ASN A O 1
ATOM 616 N N . SER A 1 78 ? 38.001 26.198 19.863 1.00 16.83 77 SER A N 1
ATOM 617 C CA . SER A 1 78 ? 37.095 25.498 20.783 1.00 15.62 77 SER A CA 1
ATOM 618 C C . SER A 1 78 ? 37.392 23.993 20.818 1.00 15.46 77 SER A C 1
ATOM 619 O O . SER A 1 78 ? 37.951 23.440 19.874 1.00 17.18 77 SER A O 1
ATOM 622 N N . PRO A 1 79 ? 36.975 23.303 21.890 1.00 18.03 78 PRO A N 1
ATOM 623 C CA . PRO A 1 79 ? 37.276 21.852 21.878 1.00 15.98 78 PRO A CA 1
ATOM 624 C C . PRO A 1 79 ? 36.557 20.984 20.818 1.00 17.67 78 PRO A C 1
ATOM 625 O O . PRO A 1 79 ? 37.108 19.946 20.416 1.00 17.66 78 PRO A O 1
ATOM 637 N N . THR A 1 81 ? 33.276 21.141 17.442 1.00 15.38 80 THR A N 1
ATOM 638 C CA . THR A 1 81 ? 32.287 21.816 16.630 1.00 14.72 80 THR A CA 1
ATOM 639 C C . THR A 1 81 ? 31.160 20.810 16.335 1.00 16.10 80 THR A C 1
ATOM 640 O O . THR A 1 81 ? 31.439 19.603 16.159 1.00 17.01 80 THR A O 1
ATOM 644 N N . ILE A 1 82 ? 29.914 21.275 16.327 1.00 14.92 81 ILE A N 1
ATOM 645 C CA . ILE A 1 82 ? 28.769 20.407 15.992 1.00 16.10 81 ILE A CA 1
ATOM 646 C C . ILE A 1 82 ? 28.269 20.825 14.616 1.00 16.46 81 ILE A C 1
ATOM 647 O O . ILE A 1 82 ? 27.970 21.997 14.400 1.00 13.47 81 ILE A O 1
ATOM 652 N N . VAL A 1 83 ? 28.202 19.865 13.709 1.00 15.06 82 VAL A N 1
ATOM 653 C CA . VAL A 1 83 ? 27.718 20.088 12.337 1.00 13.41 82 VAL A CA 1
ATOM 654 C C . VAL A 1 83 ? 26.351 19.386 12.105 1.00 12.35 82 VAL A C 1
ATOM 655 O O . VAL A 1 83 ? 26.221 18.179 12.367 1.00 15.18 82 VAL A O 1
ATOM 659 N N . ALA A 1 84 ? 25.355 20.137 11.601 1.00 14.03 83 ALA A N 1
ATOM 660 C CA . ALA A 1 84 ? 24.033 19.609 11.326 1.00 12.63 83 ALA A CA 1
ATOM 661 C C . ALA A 1 84 ? 23.942 19.280 9.847 1.00 13.43 83 ALA A C 1
ATOM 662 O O . ALA A 1 84 ? 24.124 20.150 9.002 1.00 17.28 83 ALA A O 1
ATOM 664 N N . VAL A 1 85 ? 23.635 18.016 9.544 1.00 14.37 84 VAL A N 1
ATOM 665 C CA . VAL A 1 85 ? 23.565 17.537 8.138 1.00 13.30 84 VAL A CA 1
ATOM 666 C C . VAL A 1 85 ? 22.162 17.002 7.891 1.00 17.27 84 VAL A C 1
ATOM 667 O O . VAL A 1 85 ? 21.612 16.279 8.721 1.00 17.68 84 VAL A O 1
ATOM 671 N N . ALA A 1 86 ? 21.563 17.342 6.755 1.00 14.42 85 ALA A N 1
ATOM 672 C CA . ALA A 1 86 ? 20.167 16.981 6.488 1.00 15.65 85 ALA A CA 1
ATOM 673 C C . ALA A 1 86 ? 19.995 16.319 5.145 1.00 15.94 85 ALA A C 1
ATOM 674 O O . ALA A 1 86 ? 20.822 16.478 4.222 1.00 15.88 85 ALA A O 1
ATOM 676 N N . ASN A 1 87 ? 18.919 15.560 5.059 1.00 17.14 86 ASN A N 1
ATOM 677 C CA . ASN A 1 87 ? 18.522 14.874 3.834 1.00 15.93 86 ASN A CA 1
ATOM 678 C C . ASN A 1 87 ? 17.288 15.568 3.264 1.00 17.09 86 ASN A C 1
ATOM 679 O O . ASN A 1 87 ? 16.168 15.331 3.768 1.00 16.29 86 ASN A O 1
ATOM 684 N N . PRO A 1 88 ? 17.463 16.378 2.206 1.00 15.71 87 PRO A N 1
ATOM 685 C CA . PRO A 1 88 ? 16.278 17.063 1.633 1.00 21.53 87 PRO A CA 1
ATOM 686 C C . PRO A 1 88 ? 15.161 16.151 1.151 1.00 25.02 87 PRO A C 1
ATOM 687 O O . PRO A 1 88 ? 13.984 16.527 1.205 1.00 26.41 87 PRO A O 1
ATOM 691 N N . GLU A 1 89 ? 15.513 14.950 0.708 1.00 21.24 88 GLU A N 1
ATOM 692 C CA . GLU A 1 89 ? 14.536 14.078 0.114 1.00 24.76 88 GLU A CA 1
ATOM 693 C C . GLU A 1 89 ? 13.690 13.318 1.120 1.00 25.02 88 GLU A C 1
ATOM 694 O O . GLU A 1 89 ? 12.678 12.776 0.740 1.00 27.21 88 GLU A O 1
ATOM 700 N N . GLU A 1 90 ? 14.051 13.304 2.403 1.00 25.24 89 GLU A N 1
ATOM 701 C CA . GLU A 1 90 ? 13.258 12.553 3.373 1.00 26.77 89 GLU A CA 1
ATOM 702 C C . GLU A 1 90 ? 11.807 13.043 3.489 1.00 30.02 89 GLU A C 1
ATOM 703 O O . GLU A 1 90 ? 10.858 12.232 3.441 1.00 31.11 89 GLU A O 1
ATOM 709 N N . SER A 1 91 ? 11.644 14.356 3.664 1.00 28.20 90 SER A N 1
ATOM 710 C CA . SER A 1 91 ? 10.299 14.951 3.824 1.00 27.78 90 SER A CA 1
ATOM 711 C C . SER A 1 91 ? 9.957 15.842 2.612 1.00 26.72 90 SER A C 1
ATOM 712 O O . SER A 1 91 ? 8.784 16.129 2.361 1.00 23.83 90 SER A O 1
ATOM 715 N N . GLY A 1 92 ? 10.977 16.267 1.862 1.00 24.46 91 GLY A N 1
ATOM 716 C CA . GLY A 1 92 ? 10.806 17.139 0.699 1.00 25.22 91 GLY A CA 1
ATOM 717 C C . GLY A 1 92 ? 10.218 18.496 1.071 1.00 25.16 91 GLY A C 1
ATOM 718 O O . GLY A 1 92 ? 10.471 19.019 2.138 1.00 24.48 91 GLY A O 1
ATOM 719 N N . ASP A 1 93 ? 9.359 19.025 0.208 1.00 25.68 92 ASP A N 1
ATOM 720 C CA . ASP A 1 93 ? 8.831 20.364 0.387 1.00 22.91 92 ASP A CA 1
ATOM 721 C C . ASP A 1 93 ? 7.379 20.337 0.780 1.00 23.34 92 ASP A C 1
ATOM 722 O O . ASP A 1 93 ? 6.627 19.433 0.359 1.00 23.51 92 ASP A O 1
ATOM 727 N N . VAL A 1 94 ? 6.991 21.331 1.585 1.00 21.14 93 VAL A N 1
ATOM 728 C CA . VAL A 1 94 ? 5.621 21.491 2.045 1.00 19.85 93 VAL A CA 1
ATOM 729 C C . VAL A 1 94 ? 5.257 22.959 1.800 1.00 17.15 93 VAL A C 1
ATOM 730 O O . VAL A 1 94 ? 5.966 23.838 2.274 1.00 16.53 93 VAL A O 1
ATOM 734 N N . SER A 1 95 ? 4.185 23.193 1.055 1.00 17.28 94 SER A N 1
ATOM 735 C CA . SER A 1 95 ? 3.685 24.548 0.738 1.00 16.87 94 SER A CA 1
ATOM 736 C C . SER A 1 95 ? 4.807 25.524 0.278 1.00 20.18 94 SER A C 1
ATOM 737 O O . SER A 1 95 ? 4.906 26.697 0.721 1.00 17.20 94 SER A O 1
ATOM 740 N N . GLY A 1 96 ? 5.647 25.023 -0.628 1.00 16.71 95 GLY A N 1
ATOM 741 C CA . GLY A 1 96 ? 6.684 25.841 -1.265 1.00 19.95 95 GLY A CA 1
ATOM 742 C C . GLY A 1 96 ? 7.906 26.078 -0.393 1.00 19.77 95 GLY A C 1
ATOM 743 O O . GLY A 1 96 ? 8.674 27.020 -0.650 1.00 23.29 95 GLY A O 1
ATOM 744 N N . LYS A 1 97 ? 8.079 25.243 0.634 1.00 18.27 96 LYS A N 1
ATOM 745 C CA . LYS A 1 97 ? 9.122 25.418 1.648 1.00 17.41 96 LYS A CA 1
ATOM 746 C C . LYS A 1 97 ? 9.889 24.112 1.858 1.00 15.41 96 LYS A C 1
ATOM 747 O O . LYS A 1 97 ? 9.292 23.038 1.960 1.00 18.73 96 LYS A O 1
ATOM 753 N N . GLU A 1 98 ? 11.213 24.217 1.954 1.00 15.50 97 GLU A N 1
ATOM 754 C CA . GLU A 1 98 ? 12.047 23.055 2.230 1.00 15.29 97 GLU A CA 1
ATOM 755 C C . GLU A 1 98 ? 11.974 22.691 3.691 1.00 15.77 97 GLU A C 1
ATOM 756 O O . GLU A 1 98 ? 12.571 23.350 4.549 1.00 18.80 97 GLU A O 1
ATOM 762 N N . ILE A 1 99 ? 11.214 21.634 3.961 1.00 17.67 98 ILE A N 1
ATOM 763 C CA . ILE A 1 99 ? 11.006 21.149 5.320 1.00 21.18 98 ILE A CA 1
ATOM 764 C C . ILE A 1 99 ? 12.281 20.893 6.074 1.00 19.34 98 ILE A C 1
ATOM 765 O O . ILE A 1 99 ? 12.357 21.168 7.263 1.00 18.92 98 ILE A O 1
ATOM 770 N N . TYR A 1 100 ? 13.275 20.368 5.375 1.00 19.52 99 TYR A N 1
ATOM 771 C CA . TYR A 1 100 ? 14.554 20.051 5.985 1.00 19.57 99 TYR A CA 1
ATOM 772 C C . TYR A 1 100 ? 15.221 21.292 6.652 1.00 17.81 99 TYR A C 1
ATOM 773 O O . TYR A 1 100 ? 15.823 21.182 7.744 1.00 18.19 99 TYR A O 1
ATOM 782 N N . LEU A 1 101 ? 15.133 22.462 6.021 1.00 15.69 100 LEU A N 1
ATOM 783 C CA . LEU A 1 101 ? 15.722 23.672 6.597 1.00 17.85 100 LEU A CA 1
ATOM 784 C C . LEU A 1 101 ? 14.999 24.080 7.884 1.00 17.94 100 LEU A C 1
ATOM 785 O O . LEU A 1 101 ? 15.651 24.356 8.886 1.00 17.33 100 LEU A O 1
ATOM 790 N N . ILE A 1 102 ? 13.667 24.047 7.861 1.00 16.85 101 ILE A N 1
ATOM 791 C CA . ILE A 1 102 ? 12.885 24.381 9.027 1.00 16.26 101 ILE A CA 1
ATOM 792 C C . ILE A 1 102 ? 13.219 23.441 10.174 1.00 15.82 101 ILE A C 1
ATOM 793 O O . ILE A 1 102 ? 13.590 23.891 11.285 1.00 16.44 101 ILE A O 1
ATOM 798 N N . ASP A 1 103 ? 13.133 22.135 9.890 1.00 14.59 102 ASP A N 1
ATOM 799 C CA . ASP A 1 103 ? 13.297 21.082 10.920 1.00 17.49 102 ASP A CA 1
ATOM 800 C C . ASP A 1 103 ? 14.708 21.017 11.485 1.00 12.73 102 ASP A C 1
ATOM 801 O O . ASP A 1 103 ? 14.878 20.943 12.715 1.00 14.18 102 ASP A O 1
ATOM 806 N N . THR A 1 104 ? 15.697 21.127 10.610 1.00 14.45 103 THR A N 1
ATOM 807 C CA . THR A 1 104 ? 17.089 21.112 11.057 1.00 16.22 103 THR A CA 1
ATOM 808 C C . THR A 1 104 ? 17.393 22.365 11.921 1.00 15.92 103 THR A C 1
ATOM 809 O O . THR A 1 104 ? 18.065 22.276 12.965 1.00 15.52 103 THR A O 1
ATOM 813 N N . ALA A 1 105 ? 16.865 23.518 11.516 1.00 14.70 104 ALA A N 1
ATOM 814 C CA . ALA A 1 105 ? 17.069 24.772 12.267 1.00 14.31 104 ALA A CA 1
ATOM 815 C C . ALA A 1 105 ? 16.480 24.708 13.688 1.00 15.40 104 ALA A C 1
ATOM 816 O O . ALA A 1 105 ? 17.114 25.156 14.668 1.00 15.69 104 ALA A O 1
ATOM 818 N N . ILE A 1 106 ? 15.270 24.170 13.778 1.00 13.96 105 ILE A N 1
ATOM 819 C CA . ILE A 1 106 ? 14.590 23.891 15.075 1.00 13.87 105 ILE A CA 1
ATOM 820 C C . ILE A 1 106 ? 15.511 23.080 15.974 1.00 13.82 105 ILE A C 1
ATOM 821 O O . ILE A 1 106 ? 15.847 23.513 17.088 1.00 16.30 105 ILE A O 1
ATOM 826 N N . ALA A 1 107 ? 16.008 21.940 15.478 1.00 16.79 106 ALA A N 1
ATOM 827 C CA . ALA A 1 107 ? 16.826 21.062 16.303 1.00 16.33 106 ALA A CA 1
ATOM 828 C C . ALA A 1 107 ? 18.177 21.719 16.643 1.00 15.39 106 ALA A C 1
ATOM 829 O O . ALA A 1 107 ? 18.629 21.627 17.780 1.00 16.24 106 ALA A O 1
ATOM 839 N N . GLU A 1 109 ? 18.708 24.859 17.114 1.00 17.26 108 GLU A N 1
ATOM 840 C CA . GLU A 1 109 ? 18.452 25.826 18.155 1.00 15.93 108 GLU A CA 1
ATOM 841 C C . GLU A 1 109 ? 18.278 25.160 19.535 1.00 14.31 108 GLU A C 1
ATOM 842 O O . GLU A 1 109 ? 18.625 25.765 20.574 1.00 15.90 108 GLU A O 1
ATOM 848 N N . HIS A 1 110 ? 17.735 23.945 19.565 1.00 14.62 109 HIS A N 1
ATOM 849 C CA . HIS A 1 110 ? 17.714 23.141 20.798 1.00 14.49 109 HIS A CA 1
ATOM 850 C C . HIS A 1 110 ? 19.179 22.844 21.286 1.00 15.34 109 HIS A C 1
ATOM 851 O O . HIS A 1 110 ? 19.450 22.912 22.488 1.00 15.97 109 HIS A O 1
ATOM 858 N N A ILE A 1 111 ? 20.109 22.560 20.379 0.50 15.15 110 ILE A N 1
ATOM 859 N N B ILE A 1 111 ? 20.070 22.542 20.333 0.50 14.36 110 ILE A N 1
ATOM 860 C CA A ILE A 1 111 ? 21.519 22.342 20.783 0.50 14.97 110 ILE A CA 1
ATOM 861 C CA B ILE A 1 111 ? 21.519 22.356 20.579 0.50 13.94 110 ILE A CA 1
ATOM 862 C C A ILE A 1 111 ? 22.135 23.673 21.240 0.50 15.93 110 ILE A C 1
ATOM 863 C C B ILE A 1 111 ? 22.054 23.640 21.221 0.50 14.90 110 ILE A C 1
ATOM 864 O O A ILE A 1 111 ? 22.837 23.716 22.253 0.50 15.93 110 ILE A O 1
ATOM 865 O O B ILE A 1 111 ? 22.602 23.612 22.326 0.50 14.88 110 ILE A O 1
ATOM 874 N N . VAL A 1 112 ? 21.853 24.764 20.525 1.00 15.62 111 VAL A N 1
ATOM 875 C CA . VAL A 1 112 ? 22.343 26.119 20.959 1.00 15.04 111 VAL A CA 1
ATOM 876 C C . VAL A 1 112 ? 21.834 26.560 22.359 1.00 15.02 111 VAL A C 1
ATOM 877 O O . VAL A 1 112 ? 22.606 26.897 23.261 1.00 13.01 111 VAL A O 1
ATOM 881 N N . LEU A 1 113 ? 20.532 26.466 22.556 1.00 12.83 112 LEU A N 1
ATOM 882 C CA . LEU A 1 113 ? 19.961 26.714 23.849 1.00 13.24 112 LEU A CA 1
ATOM 883 C C . LEU A 1 113 ? 20.417 25.750 24.943 1.00 13.44 112 LEU A C 1
ATOM 884 O O . LEU A 1 113 ? 20.738 26.182 26.038 1.00 15.48 112 LEU A O 1
ATOM 889 N N . GLY A 1 114 ? 20.443 24.447 24.648 1.00 14.04 113 GLY A N 1
ATOM 890 C CA . GLY A 1 114 ? 20.955 23.450 25.568 1.00 15.79 113 GLY A CA 1
ATOM 891 C C . GLY A 1 114 ? 22.385 23.757 25.956 1.00 13.73 113 GLY A C 1
ATOM 892 O O . GLY A 1 114 ? 22.711 23.765 27.140 1.00 15.57 113 GLY A O 1
ATOM 893 N N . ALA A 1 115 ? 23.235 24.076 24.975 1.00 15.75 114 ALA A N 1
ATOM 894 C CA . ALA A 1 115 ? 24.611 24.481 25.282 1.00 13.48 114 ALA A CA 1
ATOM 895 C C . ALA A 1 115 ? 24.646 25.601 26.329 1.00 16.00 114 ALA A C 1
ATOM 896 O O . ALA A 1 115 ? 25.390 25.532 27.294 1.00 17.14 114 ALA A O 1
ATOM 898 N N . THR A 1 116 ? 23.827 26.635 26.127 1.00 16.19 115 THR A N 1
ATOM 899 C CA . THR A 1 116 ? 23.777 27.778 27.039 1.00 17.19 115 THR A CA 1
ATOM 900 C C . THR A 1 116 ? 23.354 27.344 28.448 1.00 16.68 115 THR A C 1
ATOM 901 O O . THR A 1 116 ? 23.958 27.782 29.443 1.00 17.20 115 THR A O 1
ATOM 905 N N . ASP A 1 117 ? 22.304 26.508 28.519 1.00 14.56 116 ASP A N 1
ATOM 906 C CA . ASP A 1 117 ? 21.830 25.887 29.758 1.00 17.25 116 ASP A CA 1
ATOM 907 C C . ASP A 1 117 ? 22.956 25.161 30.492 1.00 16.27 116 ASP A C 1
ATOM 908 O O . ASP A 1 117 ? 23.062 25.249 31.726 1.00 15.58 116 ASP A O 1
ATOM 913 N N . GLU A 1 118 ? 23.811 24.487 29.726 1.00 16.49 117 GLU A N 1
ATOM 914 C CA . GLU A 1 118 ? 24.903 23.672 30.318 1.00 17.13 117 GLU A CA 1
ATOM 915 C C . GLU A 1 118 ? 26.215 24.431 30.586 1.00 17.97 117 GLU A C 1
ATOM 916 O O . GLU A 1 118 ? 27.194 23.841 31.104 1.00 20.72 117 GLU A O 1
ATOM 922 N N . GLY A 1 119 ? 26.248 25.718 30.282 1.00 15.35 118 GLY A N 1
ATOM 923 C CA . GLY A 1 119 ? 27.415 26.541 30.549 1.00 16.87 118 GLY A CA 1
ATOM 924 C C . GLY A 1 119 ? 28.415 26.720 29.416 1.00 18.14 118 GLY A C 1
ATOM 925 O O . GLY A 1 119 ? 29.538 27.171 29.641 1.00 17.28 118 GLY A O 1
ATOM 926 N N . TYR A 1 120 ? 28.004 26.338 28.221 1.00 17.74 119 TYR A N 1
ATOM 927 C CA . TYR A 1 120 ? 28.829 26.405 27.024 1.00 18.44 119 TYR A CA 1
ATOM 928 C C . TYR A 1 120 ? 28.319 27.435 26.042 1.00 20.26 119 TYR A C 1
ATOM 929 O O . TYR A 1 120 ? 27.116 27.605 25.875 1.00 25.81 119 TYR A O 1
ATOM 938 N N . GLY A 1 121 ? 29.240 28.086 25.353 1.00 20.10 120 GLY A N 1
ATOM 939 C CA . GLY A 1 121 ? 28.905 29.005 24.272 1.00 21.10 120 GLY A CA 1
ATOM 940 C C . GLY A 1 121 ? 28.811 28.307 22.923 1.00 19.26 120 GLY A C 1
ATOM 941 O O . GLY A 1 121 ? 29.345 27.202 22.732 1.00 17.82 120 GLY A O 1
ATOM 942 N N . THR A 1 122 ? 28.166 29.001 21.989 1.00 16.97 121 THR A N 1
ATOM 943 C CA . THR A 1 122 ? 27.965 28.524 20.622 1.00 16.46 121 THR A CA 1
ATOM 944 C C . THR A 1 122 ? 27.931 29.758 19.726 1.00 15.76 121 THR A C 1
ATOM 945 O O . THR A 1 122 ? 27.876 30.903 20.209 1.00 17.73 121 THR A O 1
ATOM 949 N N . CYS A 1 123 ? 27.984 29.515 18.419 1.00 17.15 122 CYS A N 1
ATOM 950 C CA . CYS A 1 123 ? 27.9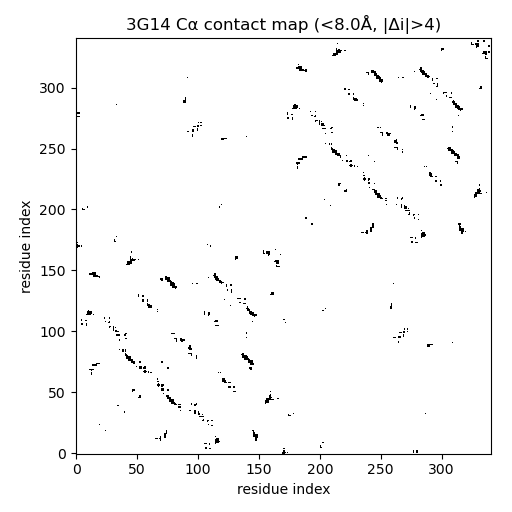13 30.564 17.443 1.00 17.74 122 CYS A CA 1
ATOM 951 C C . CYS A 1 123 ? 27.361 29.943 16.168 1.00 18.34 122 CYS A C 1
ATOM 952 O O . CYS A 1 123 ? 27.955 29.025 15.595 1.00 17.24 122 CYS A O 1
ATOM 955 N N . TRP A 1 124 ? 26.199 30.416 15.712 1.00 16.41 123 TRP A N 1
ATOM 956 C CA . TRP A 1 124 ? 25.664 29.879 14.470 1.00 15.77 123 TRP A CA 1
ATOM 957 C C . TRP A 1 124 ? 26.530 30.275 13.298 1.00 15.80 123 TRP A C 1
ATOM 958 O O . TRP A 1 124 ? 26.786 31.473 13.070 1.00 16.32 123 TRP A O 1
ATOM 969 N N . ILE A 1 125 ? 26.875 29.276 12.487 1.00 15.98 124 ILE A N 1
ATOM 970 C CA . ILE A 1 125 ? 27.663 29.459 11.273 1.00 14.41 124 ILE A CA 1
ATOM 971 C C . ILE A 1 125 ? 26.962 28.756 10.115 1.00 14.77 124 ILE A C 1
ATOM 972 O O . ILE A 1 125 ? 26.804 27.534 10.110 1.00 15.26 124 ILE A O 1
ATOM 977 N N . ALA A 1 126 ? 26.561 29.555 9.122 1.00 14.53 125 ALA A N 1
ATOM 978 C CA . ALA A 1 126 ? 25.778 29.075 8.008 1.00 16.82 125 ALA A CA 1
ATOM 979 C C . ALA A 1 126 ? 26.458 29.232 6.625 1.00 16.74 125 ALA A C 1
ATOM 980 O O . ALA A 1 126 ? 26.037 28.595 5.659 1.00 18.36 125 ALA A O 1
ATOM 982 N N . ALA A 1 127 ? 27.483 30.102 6.546 1.00 16.12 126 ALA A N 1
ATOM 983 C CA . ALA A 1 127 ? 28.160 30.469 5.299 1.00 17.36 126 ALA A CA 1
ATOM 984 C C . ALA A 1 127 ? 29.517 29.770 5.158 1.00 16.27 126 ALA A C 1
ATOM 985 O O . ALA A 1 127 ? 30.464 30.057 5.880 1.00 16.68 126 ALA A O 1
ATOM 987 N N . PHE A 1 128 ? 29.604 28.847 4.208 1.00 16.57 127 PHE A N 1
ATOM 988 C CA . PHE A 1 128 ? 30.800 28.039 4.043 1.00 16.23 127 PHE A CA 1
ATOM 989 C C . PHE A 1 128 ? 30.777 27.389 2.688 1.00 18.29 127 PHE A C 1
ATOM 990 O O . PHE A 1 128 ? 29.732 27.325 2.038 1.00 18.62 127 PHE A O 1
ATOM 998 N N . ASN A 1 129 ? 31.956 26.977 2.247 1.00 16.00 128 ASN A N 1
ATOM 999 C CA . ASN A 1 129 ? 32.091 26.124 1.094 1.00 13.88 128 ASN A CA 1
ATOM 1000 C C . ASN A 1 129 ? 31.612 24.738 1.546 1.00 16.87 128 ASN A C 1
ATOM 1001 O O . ASN A 1 129 ? 32.323 23.973 2.238 1.00 16.05 128 ASN A O 1
ATOM 1006 N N . GLU A 1 130 ? 30.360 24.466 1.214 1.00 16.86 129 GLU A N 1
ATOM 1007 C CA . GLU A 1 130 ? 29.722 23.219 1.594 1.00 16.81 129 GLU A CA 1
ATOM 1008 C C . GLU A 1 130 ? 30.485 22.014 1.043 1.00 16.88 129 GLU A C 1
ATOM 1009 O O . GLU A 1 130 ? 30.630 20.985 1.721 1.00 16.80 129 GLU A O 1
ATOM 1015 N N . ASN A 1 131 ? 30.962 22.106 -0.195 1.00 14.16 130 ASN A N 1
ATOM 1016 C CA . ASN A 1 131 ? 31.694 20.965 -0.745 1.00 18.81 130 ASN A CA 1
ATOM 1017 C C . ASN A 1 131 ? 32.925 20.627 0.082 1.00 17.21 130 ASN A C 1
ATOM 1018 O O . ASN A 1 131 ? 33.241 19.435 0.254 1.00 19.70 130 ASN A O 1
ATOM 1023 N N . LYS A 1 132 ? 33.618 21.654 0.605 1.00 18.22 131 LYS A N 1
ATOM 1024 C CA . LYS A 1 132 ? 34.854 21.397 1.361 1.00 17.77 131 LYS A CA 1
ATOM 1025 C C . LYS A 1 132 ? 34.524 20.719 2.687 1.00 18.24 131 LYS A C 1
ATOM 1026 O O . LYS A 1 132 ? 35.267 19.886 3.164 1.00 16.74 131 LYS A O 1
ATOM 1032 N N . ILE A 1 133 ? 33.398 21.078 3.281 1.00 16.93 132 ILE A N 1
ATOM 1033 C CA . ILE A 1 133 ? 33.002 20.455 4.521 1.00 17.93 132 ILE A CA 1
ATOM 1034 C C . ILE A 1 133 ? 32.555 19.003 4.282 1.00 16.26 132 ILE A C 1
ATOM 1035 O O . ILE A 1 133 ? 32.918 18.133 5.053 1.00 17.49 132 ILE A O 1
ATOM 1040 N N . LYS A 1 134 ? 31.844 18.741 3.180 1.00 14.99 133 LYS A N 1
ATOM 1041 C CA . LYS A 1 134 ? 31.501 17.345 2.843 1.00 14.30 133 LYS A CA 1
ATOM 1042 C C . LYS A 1 134 ? 32.735 16.490 2.589 1.00 17.46 133 LYS A C 1
ATOM 1043 O O . LYS A 1 134 ? 32.787 15.317 2.973 1.00 17.03 133 LYS A O 1
ATOM 1049 N N A GLU A 1 135 ? 33.726 17.065 1.912 0.50 16.46 134 GLU A N 1
ATOM 1050 N N B GLU A 1 135 ? 33.732 17.056 1.924 0.50 15.39 134 GLU A N 1
ATOM 1051 C CA A GLU A 1 135 ? 35.014 16.393 1.719 0.50 17.70 134 GLU A CA 1
ATOM 1052 C CA B GLU A 1 135 ? 34.982 16.334 1.710 0.50 17.71 134 GLU A CA 1
ATOM 1053 C C A GLU A 1 135 ? 35.640 16.020 3.060 0.50 17.58 134 GLU A C 1
ATOM 1054 C C B GLU A 1 135 ? 35.703 16.030 3.036 0.50 17.41 134 GLU A C 1
ATOM 1055 O O A GLU A 1 135 ? 35.973 14.859 3.309 0.50 16.59 134 GLU A O 1
ATOM 1056 O O B GLU A 1 135 ? 36.151 14.907 3.262 0.50 16.67 134 GLU A O 1
ATOM 1067 N N . ALA A 1 136 ? 35.787 17.014 3.927 1.00 18.21 135 ALA A N 1
ATOM 1068 C CA . ALA A 1 136 ? 36.435 16.815 5.224 1.00 18.76 135 ALA A CA 1
ATOM 1069 C C . ALA A 1 136 ? 35.775 15.729 6.067 1.00 19.18 135 ALA A C 1
ATOM 1070 O O . ALA A 1 136 ? 36.477 14.878 6.630 1.00 17.17 135 ALA A O 1
ATOM 1072 N N . LEU A 1 137 ? 34.431 15.770 6.147 1.00 18.23 136 LEU A N 1
ATOM 1073 C CA . LEU A 1 137 ? 33.646 14.893 7.018 1.00 17.44 136 LEU A CA 1
ATOM 1074 C C . LEU A 1 137 ? 33.065 13.624 6.349 1.00 16.78 136 LEU A C 1
ATOM 1075 O O . LEU A 1 137 ? 32.340 12.849 7.002 1.00 15.37 136 LEU A O 1
ATOM 1080 N N A LYS A 1 138 ? 33.376 13.443 5.066 0.50 15.60 137 LYS A N 1
ATOM 1081 N N B LYS A 1 138 ? 33.378 13.424 5.070 0.50 15.88 137 LYS A N 1
ATOM 1082 C CA A LYS A 1 138 ? 32.990 12.272 4.281 0.50 16.19 137 LYS A CA 1
ATOM 1083 C CA B LYS A 1 138 ? 32.973 12.242 4.301 0.50 16.82 137 LYS A CA 1
ATOM 1084 C C A LYS A 1 138 ? 31.465 12.123 4.227 0.50 16.09 137 LYS A C 1
ATOM 1085 C C B LYS A 1 138 ? 31.448 12.116 4.230 0.50 16.35 137 LYS A C 1
ATOM 1086 O O A LYS A 1 138 ? 30.899 11.034 4.403 0.50 18.80 137 LYS A O 1
ATOM 1087 O O B LYS A 1 138 ? 30.863 11.035 4.395 0.50 18.61 137 LYS A O 1
ATOM 1098 N N . ILE A 1 139 ? 30.812 13.246 3.944 1.00 14.75 138 ILE A N 1
ATOM 1099 C CA . ILE A 1 139 ? 29.377 13.324 3.870 1.00 14.96 138 ILE A CA 1
ATOM 1100 C C . ILE A 1 139 ? 28.997 13.080 2.420 1.00 16.32 138 ILE A C 1
ATOM 1101 O O . ILE A 1 139 ? 29.511 13.770 1.551 1.00 15.68 138 ILE A O 1
ATOM 1106 N N . PRO A 1 140 ? 28.051 12.139 2.163 1.00 15.87 139 PRO A N 1
ATOM 1107 C CA . PRO A 1 140 ? 27.556 11.974 0.786 1.00 19.11 139 PRO A CA 1
ATOM 1108 C C . PRO A 1 140 ? 27.023 13.281 0.150 1.00 16.33 139 PRO A C 1
ATOM 1109 O O . PRO A 1 140 ? 26.352 14.102 0.814 1.00 14.41 139 PRO A O 1
ATOM 1113 N N . ASP A 1 141 ? 27.297 13.448 -1.146 1.00 15.14 140 ASP A N 1
ATOM 1114 C CA . ASP A 1 141 ? 27.038 14.723 -1.825 1.00 16.91 140 ASP A CA 1
ATOM 1115 C C . ASP A 1 141 ? 25.567 15.033 -2.026 1.00 17.81 140 ASP A C 1
ATOM 1116 O O . ASP A 1 141 ? 25.195 16.183 -2.324 1.00 17.96 140 ASP A O 1
ATOM 1121 N N . ASN A 1 142 ? 24.726 14.015 -1.882 1.00 13.37 141 ASN A N 1
ATOM 1122 C CA . ASN A 1 142 ? 23.264 14.241 -1.947 1.00 16.32 141 ASN A CA 1
ATOM 1123 C C . ASN A 1 142 ? 22.654 14.811 -0.635 1.00 17.00 141 ASN A C 1
ATOM 1124 O O . ASN A 1 142 ? 21.452 15.063 -0.554 1.00 19.16 141 ASN A O 1
ATOM 1129 N N . LEU A 1 143 ? 23.453 14.938 0.410 1.00 15.84 142 LEU A N 1
ATOM 1130 C CA . LEU A 1 143 ? 22.986 15.530 1.661 1.00 15.55 142 LEU A CA 1
ATOM 1131 C C . LEU A 1 143 ? 23.371 17.020 1.723 1.00 16.39 142 LEU A C 1
ATOM 1132 O O . LEU A 1 143 ? 24.153 17.494 0.907 1.00 20.70 142 LEU A O 1
ATOM 1137 N N . ARG A 1 144 ? 22.826 17.755 2.691 1.00 16.78 143 ARG A N 1
ATOM 1138 C CA . ARG A 1 144 ? 23.128 19.196 2.837 1.00 14.26 143 ARG A CA 1
ATOM 1139 C C . ARG A 1 144 ? 23.740 19.487 4.201 1.00 16.82 143 ARG A C 1
ATOM 1140 O O . ARG A 1 144 ? 23.280 18.955 5.201 1.00 16.46 143 ARG A O 1
ATOM 1148 N N . VAL A 1 145 ? 24.772 20.326 4.231 1.00 14.65 144 VAL A N 1
ATOM 1149 C CA . VAL A 1 145 ? 25.320 20.819 5.494 1.00 12.56 144 VAL A CA 1
ATOM 1150 C C . VAL A 1 145 ? 24.514 22.099 5.763 1.00 17.11 144 VAL A C 1
ATOM 1151 O O . VAL A 1 145 ? 24.692 23.093 5.081 1.00 16.34 144 VAL A O 1
ATOM 1155 N N . VAL A 1 146 ? 23.687 22.067 6.795 1.00 16.58 145 VAL A N 1
ATOM 1156 C CA . VAL A 1 146 ? 22.785 23.175 7.086 1.00 16.01 145 VAL A CA 1
ATOM 1157 C C . VAL A 1 146 ? 23.464 24.275 7.865 1.00 14.97 145 VAL A C 1
ATOM 1158 O O . VAL A 1 146 ? 23.374 25.441 7.483 1.00 15.70 145 VAL A O 1
ATOM 1162 N N . ALA A 1 147 ? 24.133 23.893 8.950 1.00 14.65 146 ALA A N 1
ATOM 1163 C CA . ALA A 1 147 ? 24.801 24.825 9.827 1.00 15.88 146 ALA A CA 1
ATOM 1164 C C . ALA A 1 147 ? 25.761 24.119 10.745 1.00 17.90 146 ALA A C 1
ATOM 1165 O O . ALA A 1 147 ? 25.746 22.899 10.866 1.00 17.83 146 ALA A O 1
ATOM 1167 N N . LEU A 1 148 ? 26.603 24.895 11.401 1.00 16.70 147 LEU A N 1
ATOM 1168 C CA . LEU A 1 148 ? 27.515 24.339 12.367 1.00 16.81 147 LEU A CA 1
ATOM 1169 C C . LEU A 1 148 ? 27.793 25.334 13.462 1.00 14.75 147 LEU A C 1
ATOM 1170 O O . LEU A 1 148 ? 27.621 26.542 13.291 1.00 14.78 147 LEU A O 1
ATOM 1175 N N . THR A 1 149 ? 28.299 24.823 14.587 1.00 16.81 148 THR A N 1
ATOM 1176 C CA . THR A 1 149 ? 28.688 25.703 15.688 1.00 15.56 148 THR A CA 1
ATOM 1177 C C . THR A 1 149 ? 29.857 25.160 16.497 1.00 15.23 148 THR A C 1
ATOM 1178 O O . THR A 1 149 ? 29.906 23.948 16.782 1.00 15.19 148 THR A O 1
ATOM 1182 N N . PRO A 1 150 ? 30.778 26.060 16.929 1.00 16.06 149 PRO A N 1
ATOM 1183 C CA . PRO A 1 150 ? 31.719 25.661 17.953 1.00 14.86 149 PRO A CA 1
ATOM 1184 C C . PRO A 1 150 ? 30.961 25.367 19.236 1.00 17.89 149 PRO A C 1
ATOM 1185 O O . PRO A 1 150 ? 29.797 25.768 19.410 1.00 18.41 149 PRO A O 1
ATOM 1189 N N . LEU A 1 151 ? 31.628 24.662 20.121 1.00 16.64 150 LEU A N 1
ATOM 1190 C CA . LEU A 1 151 ? 31.090 24.369 21.452 1.00 18.08 150 LEU A CA 1
ATOM 1191 C C . LEU A 1 151 ? 32.246 24.445 22.436 1.00 17.28 150 LEU A C 1
ATOM 1192 O O . LEU A 1 151 ? 33.270 23.792 22.243 1.00 16.90 150 LEU A O 1
ATOM 1197 N N . GLY A 1 152 ? 32.105 25.274 23.472 1.00 15.64 151 GLY A N 1
ATOM 1198 C CA . GLY A 1 152 ? 33.157 25.365 24.487 1.00 16.11 151 GLY A CA 1
ATOM 1199 C C . GLY A 1 152 ? 32.744 26.288 25.618 1.00 17.03 151 GLY A C 1
ATOM 1200 O O . GLY A 1 152 ? 31.681 26.925 25.570 1.00 17.69 151 GLY A O 1
ATOM 1201 N N . VAL A 1 153 ? 33.568 26.335 26.653 1.00 18.25 152 VAL A N 1
ATOM 1202 C CA . VAL A 1 153 ? 33.371 27.319 27.709 1.00 21.50 152 VAL A CA 1
ATOM 1203 C C . VAL A 1 153 ? 33.855 28.680 27.212 1.00 20.90 152 VAL A C 1
ATOM 1204 O O . VAL A 1 153 ? 34.975 28.803 26.728 1.00 20.91 152 VAL A O 1
ATOM 1208 N N . PRO A 1 154 ? 32.982 29.694 27.283 1.00 21.54 153 PRO A N 1
ATOM 1209 C CA . PRO A 1 154 ? 33.354 31.035 26.824 1.00 22.22 153 PRO A CA 1
ATOM 1210 C C . PRO A 1 154 ? 34.519 31.579 27.637 1.00 26.34 153 PRO A C 1
ATOM 1211 O O . PRO A 1 154 ? 34.611 31.265 28.836 1.00 24.28 153 PRO A O 1
ATOM 1215 N N . LYS A 1 155 ? 35.397 32.369 27.013 1.00 28.34 154 LYS A N 1
ATOM 1216 C CA . LYS A 1 155 ? 36.412 33.115 27.773 1.00 35.30 154 LYS A CA 1
ATOM 1217 C C . LYS A 1 155 ? 35.765 34.276 28.519 1.00 38.06 154 LYS A C 1
ATOM 1218 O O . LYS A 1 155 ? 34.848 34.900 27.997 1.00 40.35 154 LYS A O 1
ATOM 1224 N N . ASP A 1 156 ? 36.255 34.543 29.733 1.00 41.61 155 ASP A N 1
ATOM 1225 C CA . ASP A 1 156 ? 35.916 35.719 30.577 1.00 43.67 155 ASP A CA 1
ATOM 1226 C C . ASP A 1 156 ? 35.276 35.302 31.902 1.00 47.02 155 ASP A C 1
ATOM 1227 O O . ASP A 1 156 ? 35.539 35.921 32.946 1.00 50.02 155 ASP A O 1
ATOM 1232 N N . LYS A 1 166 ? 10.095 7.641 20.098 1.00 36.29 165 LYS A N 1
ATOM 1233 C CA . LYS A 1 166 ? 11.265 7.729 20.976 1.00 35.78 165 LYS A CA 1
ATOM 1234 C C . LYS A 1 166 ? 12.550 7.325 20.246 1.00 33.72 165 LYS A C 1
ATOM 1235 O O . LYS A 1 166 ? 12.790 6.146 19.955 1.00 28.80 165 LYS A O 1
ATOM 1238 N N . LYS A 1 167 ? 13.384 8.324 19.971 1.00 33.14 166 LYS A N 1
ATOM 1239 C CA . LYS A 1 167 ? 14.563 8.155 19.137 1.00 34.47 166 LYS A CA 1
ATOM 1240 C C . LYS A 1 167 ? 15.733 7.785 20.027 1.00 33.06 166 LYS A C 1
ATOM 1241 O O . LYS A 1 167 ? 15.813 8.252 21.153 1.00 33.93 166 LYS A O 1
ATOM 1247 N N . 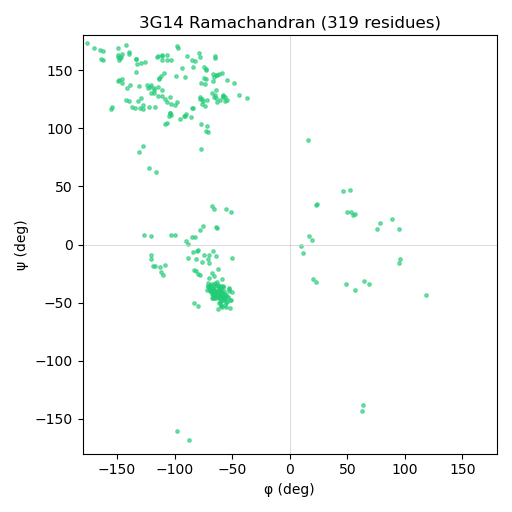ASP A 1 168 ? 16.615 6.932 19.530 1.00 32.33 167 ASP A N 1
ATOM 1248 C CA . ASP A 1 168 ? 17.866 6.639 20.229 1.00 31.57 167 ASP A CA 1
ATOM 1249 C C . ASP A 1 168 ? 18.890 7.527 19.560 1.00 26.38 167 ASP A C 1
ATOM 1250 O O . ASP A 1 168 ? 19.131 7.385 18.369 1.00 23.78 167 ASP A O 1
ATOM 1263 N N . ASP A 1 170 ? 21.876 7.480 19.393 1.00 21.49 169 ASP A N 1
ATOM 1264 C CA . ASP A 1 170 ? 22.981 6.755 18.747 1.00 21.13 169 ASP A CA 1
ATOM 1265 C C . ASP A 1 170 ? 22.887 6.752 17.220 1.00 20.32 169 ASP A C 1
ATOM 1266 O O . ASP A 1 170 ? 23.898 6.904 16.538 1.00 23.90 169 ASP A O 1
ATOM 1271 N N . GLU A 1 171 ? 21.683 6.608 16.672 1.00 19.18 170 GLU A N 1
ATOM 1272 C CA . GLU A 1 171 ? 21.493 6.605 15.204 1.00 19.23 170 GLU A CA 1
ATOM 1273 C C . GLU A 1 171 ? 21.620 8.018 14.559 1.00 17.63 170 GLU A C 1
ATOM 1274 O O . GLU A 1 171 ? 21.622 8.139 13.330 1.00 20.77 170 GLU A O 1
ATOM 1276 N N . TYR A 1 172 ? 21.695 9.067 15.377 1.00 16.79 171 TYR A N 1
ATOM 1277 C CA . TYR A 1 172 ? 21.692 10.453 14.880 1.00 15.35 171 TYR A CA 1
ATOM 1278 C C . TYR A 1 172 ? 22.941 11.252 15.251 1.00 14.12 171 TYR A C 1
ATOM 1279 O O . TYR A 1 172 ? 22.962 12.451 15.012 1.00 17.34 171 TYR A O 1
ATOM 1288 N N . LEU A 1 173 ? 23.933 10.594 15.837 1.00 14.97 172 LEU A N 1
ATOM 1289 C CA . LEU A 1 173 ? 25.129 11.253 16.369 1.00 14.99 172 LEU A CA 1
ATOM 1290 C C . LEU A 1 173 ? 26.406 10.527 15.980 1.00 16.79 172 LEU A C 1
ATOM 1291 O O . LEU A 1 173 ? 26.630 9.342 16.326 1.00 14.76 172 LEU A O 1
ATOM 1296 N N . TYR A 1 174 ? 27.234 11.240 15.227 1.00 15.52 173 TYR A N 1
ATOM 1297 C CA . TYR A 1 174 ? 28.497 10.731 14.751 1.00 13.71 173 TYR A CA 1
ATOM 1298 C C . TYR A 1 174 ? 29.677 11.468 15.346 1.00 13.65 173 TYR A C 1
ATOM 1299 O O . TYR A 1 174 ? 29.527 12.605 15.842 1.00 14.78 173 TYR A O 1
ATOM 1308 N N . ILE A 1 175 ? 30.852 10.831 15.255 1.00 13.36 174 ILE A N 1
ATOM 1309 C CA . ILE A 1 175 ? 32.138 11.426 15.627 1.00 16.13 174 ILE A CA 1
ATOM 1310 C C . ILE A 1 175 ? 33.081 11.537 14.426 1.00 16.95 174 ILE A C 1
ATOM 1311 O O . ILE A 1 175 ? 33.441 10.527 13.819 1.00 15.93 174 ILE A O 1
ATOM 1316 N N . ASP A 1 176 ? 33.456 12.782 14.105 1.00 17.02 175 ASP A N 1
ATOM 1317 C CA . ASP A 1 176 ? 34.433 13.167 13.072 1.00 16.45 175 ASP A CA 1
ATOM 1318 C C . ASP A 1 176 ? 34.092 12.839 11.614 1.00 18.54 175 ASP A C 1
ATOM 1319 O O . ASP A 1 176 ? 34.533 13.542 10.699 1.00 20.10 175 ASP A O 1
ATOM 1324 N N . LYS A 1 177 ? 33.356 11.758 11.388 1.00 19.23 176 LYS A N 1
ATOM 1325 C CA . LYS A 1 177 ? 33.139 11.225 10.063 1.00 17.84 176 LYS A CA 1
ATOM 1326 C C . LYS A 1 177 ? 31.701 10.743 9.974 1.00 16.66 176 LYS A C 1
ATOM 1327 O O . LYS A 1 177 ? 31.202 10.076 10.886 1.00 13.86 176 LYS A O 1
ATOM 1333 N N . TRP A 1 178 ? 31.038 11.094 8.883 1.00 16.37 177 TRP A N 1
ATOM 1334 C CA . TRP A 1 178 ? 29.667 10.654 8.649 1.00 16.11 177 TRP A CA 1
ATOM 1335 C C . TRP A 1 178 ? 29.595 9.121 8.696 1.00 15.19 177 TRP A C 1
ATOM 1336 O O . TRP A 1 178 ? 30.346 8.427 8.006 1.00 15.97 177 TRP A O 1
ATOM 1347 N N . GLY A 1 179 ? 28.685 8.620 9.519 1.00 16.05 178 GLY A N 1
ATOM 1348 C CA . GLY A 1 179 ? 28.461 7.172 9.650 1.00 16.88 178 GLY A CA 1
ATOM 1349 C C . GLY A 1 179 ? 29.195 6.498 10.803 1.00 17.94 178 GLY A C 1
ATOM 1350 O O . GLY A 1 179 ? 28.907 5.360 11.103 1.00 16.10 178 GLY A O 1
ATOM 1351 N N . THR A 1 180 ? 30.145 7.189 11.425 1.00 17.88 179 THR A N 1
ATOM 1352 C CA . THR A 1 180 ? 30.868 6.648 12.564 1.00 17.51 179 THR A CA 1
ATOM 1353 C C . THR A 1 180 ? 30.166 7.036 13.873 1.00 16.86 179 THR A C 1
ATOM 1354 O O . THR A 1 180 ? 30.169 8.197 14.281 1.00 14.91 179 THR A O 1
ATOM 1358 N N . SER A 1 181 ? 29.586 6.035 14.520 1.00 18.65 180 SER A N 1
ATOM 1359 C CA . SER A 1 181 ? 28.845 6.236 15.766 1.00 20.59 180 SER A CA 1
ATOM 1360 C C . SER A 1 181 ? 29.659 6.917 16.872 1.00 20.64 180 SER A C 1
ATOM 1361 O O . SER A 1 181 ? 30.721 6.421 17.282 1.00 19.25 180 SER A O 1
ATOM 1364 N N . PHE A 1 182 ? 29.144 8.035 17.383 1.00 18.55 181 PHE A N 1
ATOM 1365 C CA . PHE A 1 182 ? 29.747 8.706 18.540 1.00 18.64 181 PHE A CA 1
ATOM 1366 C C . PHE A 1 182 ? 29.690 7.807 19.769 1.00 19.16 181 PHE A C 1
ATOM 1367 O O . PHE A 1 182 ? 30.705 7.606 20.419 1.00 21.90 181 PHE A O 1
ATOM 1391 N N . GLU A 1 184 ? 29.048 4.496 20.209 1.00 27.45 183 GLU A N 1
ATOM 1392 C CA . GLU A 1 184 ? 29.662 3.173 20.137 1.00 29.53 183 GLU A CA 1
ATOM 1393 C C . GLU A 1 184 ? 31.166 3.251 19.944 1.00 32.95 183 GLU A C 1
ATOM 1394 O O . GLU A 1 184 ? 31.818 2.221 19.868 1.00 34.70 183 GLU A O 1
ATOM 1400 N N . SER A 1 185 ? 31.729 4.450 19.833 1.00 37.05 184 SER A N 1
ATOM 1401 C CA . SER A 1 185 ? 33.173 4.585 19.646 1.00 38.70 184 SER A CA 1
ATOM 1402 C C . SER A 1 185 ? 33.896 4.910 20.954 1.00 40.85 184 SER A C 1
ATOM 1403 O O . SER A 1 185 ? 33.368 5.610 21.820 1.00 39.74 184 SER A O 1
ATOM 1406 N N . ASN A 1 186 ? 35.111 4.381 21.092 1.00 44.16 185 ASN A N 1
ATOM 1407 C CA . ASN A 1 186 ? 35.990 4.730 22.214 1.00 45.46 185 ASN A CA 1
ATOM 1408 C C . ASN A 1 186 ? 36.536 6.147 22.024 1.00 46.09 185 ASN A C 1
ATOM 1409 O O . ASN A 1 186 ? 37.382 6.371 21.158 1.00 47.82 185 ASN A O 1
ATOM 1419 N N . GLU B 1 3 ? 12.075 25.392 34.778 1.00 20.46 2 GLU B N 1
ATOM 1420 C CA . GLU B 1 3 ? 13.455 25.052 34.484 1.00 19.97 2 GLU B CA 1
ATOM 1421 C C . GLU B 1 3 ? 13.664 24.671 32.991 1.00 19.60 2 GLU B C 1
ATOM 1422 O O . GLU B 1 3 ? 12.778 24.119 32.357 1.00 18.38 2 GLU B O 1
ATOM 1428 N N . PHE B 1 4 ? 14.841 24.977 32.440 1.00 16.50 3 PHE B N 1
ATOM 1429 C CA . PHE B 1 4 ? 15.035 24.906 31.005 1.00 18.19 3 PHE B CA 1
ATOM 1430 C C . PHE B 1 4 ? 14.781 23.506 30.429 1.00 18.43 3 PHE B C 1
ATOM 1431 O O . PHE B 1 4 ? 13.990 23.344 29.516 1.00 17.94 3 PHE B O 1
ATOM 1439 N N . TYR B 1 5 ? 15.452 22.485 30.968 1.00 17.98 4 TYR B N 1
ATOM 1440 C CA . TYR B 1 5 ? 15.304 21.128 30.447 1.00 19.31 4 TYR B CA 1
ATOM 1441 C C . TYR B 1 5 ? 13.854 20.618 30.606 1.00 19.87 4 TYR B C 1
ATOM 1442 O O . TYR B 1 5 ? 13.313 19.948 29.710 1.00 19.04 4 TYR B O 1
ATOM 1451 N N . GLU B 1 6 ? 13.203 20.996 31.708 1.00 19.29 5 GLU B N 1
ATOM 1452 C CA . GLU B 1 6 ? 11.778 20.682 31.913 1.00 19.86 5 GLU B CA 1
ATOM 1453 C C . GLU B 1 6 ? 10.909 21.276 30.820 1.00 17.06 5 GLU B C 1
ATOM 1454 O O . GLU B 1 6 ? 9.920 20.676 30.423 1.00 18.36 5 GLU B O 1
ATOM 1460 N N . VAL B 1 7 ? 11.259 22.463 30.329 1.00 15.70 6 VAL B N 1
ATOM 1461 C CA . VAL B 1 7 ? 10.480 23.051 29.224 1.00 14.62 6 VAL B CA 1
ATOM 1462 C C . VAL B 1 7 ? 10.643 22.192 27.961 1.00 15.54 6 VAL B C 1
ATOM 1463 O O . VAL B 1 7 ? 9.682 21.863 27.244 1.00 13.01 6 VAL B O 1
ATOM 1467 N N . ILE B 1 8 ? 11.869 21.772 27.695 1.00 14.37 7 ILE B N 1
ATOM 1468 C CA . ILE B 1 8 ? 12.125 20.975 26.494 1.00 15.46 7 ILE B CA 1
ATOM 1469 C C . ILE B 1 8 ? 11.340 19.658 26.559 1.00 16.16 7 ILE B C 1
ATOM 1470 O O . ILE B 1 8 ? 10.792 19.224 25.556 1.00 16.73 7 ILE B O 1
ATOM 1475 N N . LYS B 1 9 ? 11.347 19.033 27.743 1.00 13.70 8 LYS B N 1
ATOM 1476 C CA . LYS B 1 9 ? 10.679 17.763 27.966 1.00 16.14 8 LYS B CA 1
ATOM 1477 C C . LYS B 1 9 ? 9.178 17.886 27.917 1.00 16.16 8 LYS B C 1
ATOM 1478 O O . LYS B 1 9 ? 8.503 16.957 27.460 1.00 19.51 8 LYS B O 1
ATOM 1484 N N . LYS B 1 10 ? 8.635 19.000 28.392 1.00 15.48 9 LYS B N 1
ATOM 1485 C CA . LYS B 1 10 ? 7.172 19.147 28.489 1.00 18.32 9 LYS B CA 1
ATOM 1486 C C . LYS B 1 10 ? 6.526 19.502 27.153 1.00 18.56 9 LYS B C 1
ATOM 1487 O O . LYS B 1 10 ? 5.349 19.231 26.945 1.00 19.30 9 LYS B O 1
ATOM 1493 N N . ARG B 1 11 ? 7.288 20.124 26.251 1.00 17.66 10 ARG B N 1
ATOM 1494 C CA . ARG B 1 11 ? 6.736 20.568 24.985 1.00 19.63 10 ARG B CA 1
ATOM 1495 C C . ARG B 1 11 ? 6.141 19.397 24.219 1.00 18.56 10 ARG B C 1
ATOM 1496 O O . ARG B 1 11 ? 6.806 18.408 23.994 1.00 20.62 10 ARG B O 1
ATOM 1504 N N . LYS B 1 12 ? 4.889 19.526 23.805 1.00 22.30 11 LYS B N 1
ATOM 1505 C CA . LYS B 1 12 ? 4.281 18.553 22.895 1.00 24.12 11 LYS B CA 1
ATOM 1506 C C . LYS B 1 12 ? 3.304 19.224 21.955 1.00 21.86 11 LYS B C 1
ATOM 1507 O O . LYS B 1 12 ? 2.866 20.346 22.208 1.00 21.78 11 LYS B O 1
ATOM 1513 N N . SER B 1 13 ? 2.937 18.527 20.885 1.00 18.27 12 SER B N 1
ATOM 1514 C CA . SER B 1 13 ? 1.936 19.055 19.970 1.00 18.62 12 SER B CA 1
ATOM 1515 C C . SER B 1 13 ? 0.553 18.901 20.601 1.00 19.73 12 SER B C 1
ATOM 1516 O O . SER B 1 13 ? 0.142 17.806 20.953 1.00 23.23 12 SER B O 1
ATOM 1519 N N . ILE B 1 14 ? -0.139 20.009 20.783 1.00 17.69 13 ILE B N 1
ATOM 1520 C CA . ILE B 1 14 ? -1.408 20.013 21.462 1.00 16.12 13 ILE B CA 1
ATOM 1521 C C . ILE B 1 14 ? -2.460 20.407 20.447 1.00 16.26 13 ILE B C 1
ATOM 1522 O O . ILE B 1 14 ? -2.260 21.309 19.612 1.00 17.11 13 ILE B O 1
ATOM 1527 N N . LYS B 1 15 ? -3.570 19.677 20.479 1.00 17.59 14 LYS B N 1
ATOM 1528 C CA . LYS B 1 15 ? -4.654 19.881 19.517 1.00 19.01 14 LYS B CA 1
ATOM 1529 C C . LYS B 1 15 ? -5.948 20.250 20.191 1.00 19.77 14 LYS B C 1
ATOM 1530 O O . LYS B 1 15 ? -6.894 20.621 19.498 1.00 18.48 14 LYS B O 1
ATOM 1536 N N . LYS B 1 16 ? -5.978 20.156 21.529 1.00 18.38 15 LYS B N 1
ATOM 1537 C CA . LYS B 1 16 ? -7.186 20.370 22.291 1.00 21.84 15 LYS B CA 1
ATOM 1538 C C . LYS B 1 16 ? -6.896 21.365 23.390 1.00 19.51 15 LYS B C 1
ATOM 1539 O O . LYS B 1 16 ? -5.958 21.187 24.171 1.00 18.48 15 LYS B O 1
ATOM 1545 N N . PHE B 1 17 ? -7.722 22.405 23.408 1.00 19.87 16 PHE B N 1
ATOM 1546 C CA . PHE B 1 17 ? -7.496 23.619 24.177 1.00 22.25 16 PHE B CA 1
ATOM 1547 C C . PHE B 1 17 ? -8.735 24.059 24.926 1.00 23.02 16 PHE B C 1
ATOM 1548 O O . PHE B 1 17 ? -9.863 23.870 24.457 1.00 21.86 16 PHE B O 1
ATOM 1556 N N . GLU B 1 18 ? -8.504 24.680 26.079 1.00 24.48 17 GLU B N 1
ATOM 1557 C CA . GLU B 1 18 ? -9.557 25.338 26.827 1.00 26.36 17 GLU B CA 1
ATOM 1558 C C . GLU B 1 18 ? -9.797 26.660 26.104 1.00 26.32 17 GLU B C 1
ATOM 1559 O O . GLU B 1 18 ? -8.952 27.100 25.331 1.00 21.47 17 GLU B O 1
ATOM 1565 N N . GLN B 1 19 ? -10.942 27.293 26.339 1.00 27.19 18 GLN B N 1
ATOM 1566 C CA . GLN B 1 19 ? -11.205 28.620 25.755 1.00 28.59 18 GLN B CA 1
ATOM 1567 C C . GLN B 1 19 ? -10.599 29.767 26.594 1.00 26.56 18 GLN B C 1
ATOM 1568 O O . GLN B 1 19 ? -10.610 30.919 26.163 1.00 27.38 18 GLN B O 1
ATOM 1574 N N . THR B 1 20 ? -10.059 29.437 27.765 1.00 23.84 19 THR B N 1
ATOM 1575 C CA . THR B 1 20 ? -9.354 30.397 28.629 1.00 25.24 19 THR B CA 1
ATOM 1576 C C . THR B 1 20 ? -8.534 31.417 27.843 1.00 22.23 19 THR B C 1
ATOM 1577 O O . THR B 1 20 ? -7.698 31.050 27.033 1.00 20.75 19 THR B O 1
ATOM 1581 N N . ALA B 1 21 ? -8.764 32.694 28.110 1.00 20.81 20 ALA B N 1
ATOM 1582 C CA . ALA B 1 21 ? -8.004 33.762 27.460 1.00 22.36 20 ALA B CA 1
ATOM 1583 C C . ALA B 1 21 ? -6.503 33.754 27.816 1.00 17.96 20 ALA B C 1
ATOM 1584 O O . ALA B 1 21 ? -6.112 33.477 28.951 1.00 17.47 20 ALA B O 1
ATOM 1586 N N . ILE B 1 22 ? -5.695 34.137 26.846 1.00 16.96 21 ILE B N 1
ATOM 1587 C CA . ILE B 1 22 ? -4.242 34.261 27.005 1.00 18.36 21 ILE B CA 1
ATOM 1588 C C . ILE B 1 22 ? -3.965 35.487 27.832 1.00 18.48 21 ILE B C 1
ATOM 1589 O O . ILE B 1 22 ? -4.614 36.505 27.633 1.00 19.24 21 ILE B O 1
ATOM 1594 N N . ASP B 1 23 ? -3.017 35.398 28.763 1.00 19.40 22 ASP B N 1
ATOM 1595 C CA . ASP B 1 23 ? -2.616 36.571 29.546 1.00 18.27 22 ASP B CA 1
ATOM 1596 C C . ASP B 1 23 ? -1.711 37.458 28.704 1.00 19.24 22 ASP B C 1
ATOM 1597 O O . ASP B 1 23 ? -0.690 36.988 28.203 1.00 17.56 22 ASP B O 1
ATOM 1602 N N . ARG B 1 24 ? -2.059 38.742 28.565 1.00 20.17 23 ARG B N 1
ATOM 1603 C CA . ARG B 1 24 ? -1.330 39.645 27.658 1.00 21.21 23 ARG B CA 1
ATOM 1604 C C . ARG B 1 24 ? 0.170 39.715 27.978 1.00 21.24 23 ARG B C 1
ATOM 1605 O O . ARG B 1 24 ? 1.015 39.716 27.074 1.00 18.44 23 ARG B O 1
ATOM 1613 N N . ASP B 1 25 ? 0.493 39.789 29.270 1.00 19.55 24 ASP B N 1
ATOM 1614 C CA . ASP B 1 25 ? 1.881 39.864 29.719 1.00 20.53 24 ASP B CA 1
ATOM 1615 C C . ASP B 1 25 ? 2.657 38.587 29.326 1.00 19.89 24 ASP B C 1
ATOM 1616 O O . ASP B 1 25 ? 3.819 38.653 28.888 1.00 16.85 24 ASP B O 1
ATOM 1621 N N . LYS B 1 26 ? 2.006 37.432 29.474 1.00 16.92 25 LYS B N 1
ATOM 1622 C CA . LYS B 1 26 ? 2.634 36.160 29.098 1.00 18.35 25 LYS B CA 1
ATOM 1623 C C . LYS B 1 26 ? 2.869 36.104 27.597 1.00 20.39 25 LYS B C 1
ATOM 1624 O O . LYS B 1 26 ? 3.950 35.741 27.167 1.00 20.54 25 LYS B O 1
ATOM 1630 N N . LEU B 1 27 ? 1.879 36.495 26.798 1.00 19.35 26 LEU B N 1
ATOM 1631 C CA . LEU B 1 27 ? 2.073 36.623 25.342 1.00 18.79 26 LEU B CA 1
ATOM 1632 C C . LEU B 1 27 ? 3.252 37.531 24.973 1.00 20.60 26 LEU B C 1
ATOM 1633 O O . LEU B 1 27 ? 4.067 37.200 24.087 1.00 19.98 26 LEU B O 1
ATOM 1638 N N . LEU B 1 28 ? 3.351 38.684 25.620 1.00 18.61 27 LEU B N 1
ATOM 1639 C CA . LEU B 1 28 ? 4.416 39.567 25.221 1.00 20.61 27 LEU B CA 1
ATOM 1640 C C . LEU B 1 28 ? 5.796 39.007 25.634 1.00 18.96 27 LEU B C 1
ATOM 1641 O O . LEU B 1 28 ? 6.769 39.254 24.938 1.00 18.24 27 LEU B O 1
ATOM 1646 N N . LYS B 1 29 ? 5.858 38.225 26.716 1.00 18.77 28 LYS B N 1
ATOM 1647 C CA . LYS B 1 29 ? 7.101 37.516 27.114 1.00 20.03 28 LYS B CA 1
ATOM 1648 C C . LYS B 1 29 ? 7.501 36.445 26.077 1.00 18.95 28 LYS B C 1
ATOM 1649 O O . LYS B 1 29 ? 8.663 36.321 25.734 1.00 16.46 28 LYS B O 1
ATOM 1655 N N . ILE B 1 30 ? 6.522 35.702 25.567 1.00 18.21 29 ILE B N 1
ATOM 1656 C CA . ILE B 1 30 ? 6.747 34.732 24.467 1.00 18.42 29 ILE B CA 1
ATOM 1657 C C . ILE B 1 30 ? 7.334 35.452 23.232 1.00 18.19 29 ILE B C 1
ATOM 1658 O O . ILE B 1 30 ? 8.341 35.014 22.627 1.00 15.51 29 ILE B O 1
ATOM 1663 N N . ILE B 1 31 ? 6.721 36.580 22.845 1.00 16.85 30 ILE B N 1
ATOM 1664 C CA . ILE B 1 31 ? 7.229 37.309 21.692 1.00 17.47 30 ILE B CA 1
ATOM 1665 C C . ILE B 1 31 ? 8.657 37.835 21.948 1.00 18.00 30 ILE B C 1
ATOM 1666 O O . ILE B 1 31 ? 9.520 37.822 21.064 1.00 16.80 30 ILE B O 1
ATOM 1671 N N . ASP B 1 32 ? 8.905 38.347 23.153 1.00 14.37 31 ASP B N 1
ATOM 1672 C CA . ASP B 1 32 ? 10.240 38.756 23.557 1.00 17.65 31 ASP B CA 1
ATOM 1673 C C . ASP B 1 32 ? 11.277 37.633 23.414 1.00 16.85 31 ASP B C 1
ATOM 1674 O O . ASP B 1 32 ? 12.378 37.861 22.930 1.00 16.56 31 ASP B O 1
ATOM 1687 N N . ALA B 1 34 ? 11.168 35.282 21.209 1.00 16.48 33 ALA B N 1
ATOM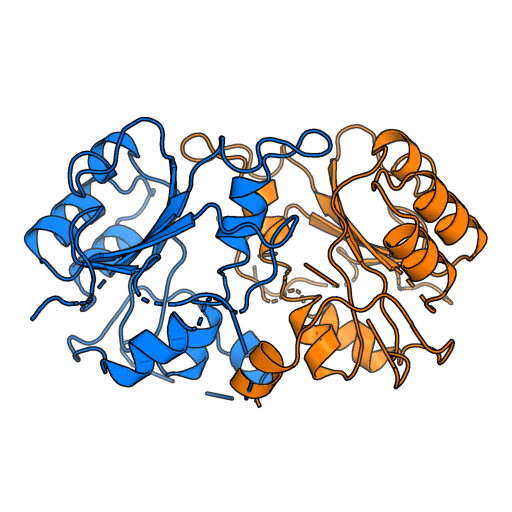 1688 C CA . ALA B 1 34 ? 11.433 35.277 19.773 1.00 16.92 33 ALA B CA 1
ATOM 1689 C C . ALA B 1 34 ? 12.341 36.422 19.334 1.00 16.74 33 ALA B C 1
ATOM 1690 O O . ALA B 1 34 ? 13.237 36.230 18.503 1.00 17.95 33 ALA B O 1
ATOM 1700 N N . ARG B 1 36 ? 14.643 37.662 20.913 1.00 18.07 35 ARG B N 1
ATOM 1701 C CA . ARG B 1 36 ? 16.017 37.384 21.379 1.00 16.98 35 ARG B CA 1
ATOM 1702 C C . ARG B 1 36 ? 16.673 36.220 20.630 1.00 16.42 35 ARG B C 1
ATOM 1703 O O . ARG B 1 36 ? 17.784 35.784 20.987 1.00 19.10 35 ARG B O 1
ATOM 1711 N N . ALA B 1 37 ? 16.020 35.725 19.587 1.00 16.08 36 ALA B N 1
ATOM 1712 C CA . ALA B 1 37 ? 16.539 34.585 18.833 1.00 16.62 36 ALA B CA 1
ATOM 1713 C C . ALA B 1 37 ? 17.743 35.070 18.012 1.00 14.79 36 ALA B C 1
ATOM 1714 O O . ALA B 1 37 ? 17.778 36.248 17.601 1.00 17.23 36 ALA B O 1
ATOM 1716 N N . PRO B 1 38 ? 18.717 34.168 17.739 1.00 16.24 37 PRO B N 1
ATOM 1717 C CA . PRO B 1 38 ? 19.804 34.490 16.801 1.00 16.55 37 PRO B CA 1
ATOM 1718 C C . PRO B 1 38 ? 19.277 34.505 15.373 1.00 15.86 37 PRO B C 1
ATOM 1719 O O . PRO B 1 38 ? 18.345 33.762 15.048 1.00 16.50 37 PRO B O 1
ATOM 1723 N N . SER B 1 39 ? 19.885 35.322 14.529 1.00 16.88 38 SER B N 1
ATOM 1724 C CA . SER B 1 39 ? 19.545 35.365 13.107 1.00 18.72 38 SER B CA 1
ATOM 1725 C C . SER B 1 39 ? 20.789 35.727 12.316 1.00 20.04 38 SER B C 1
ATOM 1726 O O . SER B 1 39 ? 21.766 36.290 12.846 1.00 17.32 38 SER B O 1
ATOM 1729 N N . TRP B 1 40 ? 20.760 35.380 11.038 1.00 19.25 39 TRP B N 1
ATOM 1730 C CA . TRP B 1 40 ? 21.902 35.635 10.172 1.00 20.73 39 TRP B CA 1
ATOM 1731 C C . TRP B 1 40 ? 22.114 37.142 10.060 1.00 18.78 39 TRP B C 1
ATOM 1732 O O . TRP B 1 40 ? 21.194 37.886 9.754 1.00 18.43 39 TRP B O 1
ATOM 1743 N N . LYS B 1 41 ? 23.339 37.571 10.356 1.00 18.36 40 LYS B N 1
ATOM 1744 C CA . LYS B 1 41 ? 23.726 38.985 10.374 1.00 21.48 40 LYS B CA 1
ATOM 1745 C C . LYS B 1 41 ? 22.839 39.864 11.285 1.00 19.73 40 LYS B C 1
ATOM 1746 O O . LYS B 1 41 ? 22.722 41.073 11.088 1.00 20.33 40 LYS B O 1
ATOM 1752 N N . ASN B 1 42 ? 22.226 39.235 12.288 1.00 20.69 41 ASN B N 1
ATOM 1753 C CA . ASN B 1 42 ? 21.261 39.884 13.189 1.00 21.35 41 ASN B CA 1
ATOM 1754 C C . ASN B 1 42 ? 20.152 40.668 12.469 1.00 22.69 41 ASN B C 1
ATOM 1755 O O . ASN B 1 42 ? 19.634 41.644 12.997 1.00 25.91 41 ASN B O 1
ATOM 1760 N N . LYS B 1 43 ? 19.806 40.253 11.257 1.00 22.05 42 LYS B N 1
ATOM 1761 C CA . LYS B 1 43 ? 18.668 40.764 10.540 1.00 23.61 42 LYS B CA 1
ATOM 1762 C C . LYS B 1 43 ? 17.426 40.040 11.042 1.00 25.86 42 LYS B C 1
ATOM 1763 O O . LYS B 1 43 ? 17.490 38.944 11.590 1.00 26.87 42 LYS B O 1
ATOM 1769 N N . THR B 1 44 ? 16.279 40.623 10.860 1.00 20.66 43 THR B N 1
ATOM 1770 C CA . THR B 1 44 ? 15.101 39.952 11.450 1.00 22.58 43 THR B CA 1
ATOM 1771 C C . THR B 1 44 ? 14.103 39.901 10.353 1.00 19.66 43 THR B C 1
ATOM 1772 O O . THR B 1 44 ? 13.244 40.759 10.286 1.00 25.28 43 THR B O 1
ATOM 1776 N N . PRO B 1 45 ? 14.266 38.930 9.429 1.00 19.95 44 PRO B N 1
ATOM 1777 C CA . PRO B 1 45 ? 13.446 38.929 8.206 1.00 19.24 44 PRO B CA 1
ATOM 1778 C C . PRO B 1 45 ? 11.975 38.463 8.372 1.00 20.05 44 PRO B C 1
ATOM 1779 O O . PRO B 1 45 ? 11.330 38.154 7.382 1.00 25.57 44 PRO B O 1
ATOM 1783 N N . TYR B 1 46 ? 11.477 38.415 9.592 1.00 18.57 45 TYR B N 1
ATOM 1784 C CA . TYR B 1 46 ? 10.120 37.910 9.883 1.00 17.71 45 TYR B CA 1
ATOM 1785 C C . TYR B 1 46 ? 9.406 38.868 10.840 1.00 16.41 45 TYR B C 1
ATOM 1786 O O . TYR B 1 46 ? 10.026 39.707 11.491 1.00 15.13 45 TYR B O 1
ATOM 1795 N N . LYS B 1 47 ? 8.080 38.760 10.831 1.00 18.07 46 LYS B N 1
ATOM 1796 C CA . LYS B 1 47 ? 7.187 39.344 11.813 1.00 16.51 46 LYS B CA 1
ATOM 1797 C C . LYS B 1 47 ? 6.095 38.332 12.125 1.00 16.28 46 LYS B C 1
ATOM 1798 O O . LYS B 1 47 ? 5.939 37.334 11.390 1.00 15.73 46 LYS B O 1
ATOM 1804 N N . PHE B 1 48 ? 5.365 38.588 13.217 1.00 14.75 47 PHE B N 1
ATOM 1805 C CA . PHE B 1 48 ? 4.317 37.704 13.743 1.00 17.11 47 PHE B CA 1
ATOM 1806 C C . PHE B 1 48 ? 2.990 38.429 13.701 1.00 15.89 47 PHE B C 1
ATOM 1807 O O . PHE B 1 48 ? 2.899 39.613 14.105 1.00 19.05 47 PHE B O 1
ATOM 1815 N N . ILE B 1 49 ? 1.967 37.731 13.222 1.00 14.81 48 ILE B N 1
ATOM 1816 C CA . ILE B 1 49 ? 0.584 38.224 13.348 1.00 14.78 48 ILE B CA 1
ATOM 1817 C C . ILE B 1 49 ? -0.098 37.367 14.411 1.00 16.17 48 ILE B C 1
ATOM 1818 O O . ILE B 1 49 ? -0.125 36.117 14.311 1.00 15.94 48 ILE B O 1
ATOM 1823 N N . VAL B 1 50 ? -0.601 38.036 15.447 1.00 15.79 49 VAL B N 1
ATOM 1824 C CA . VAL B 1 50 ? -1.470 37.403 16.443 1.00 15.58 49 VAL B CA 1
ATOM 1825 C C . VAL B 1 50 ? -2.889 37.422 15.879 1.00 15.55 49 VAL B C 1
ATOM 1826 O O . VAL B 1 50 ? -3.442 38.477 15.613 1.00 13.35 49 VAL B O 1
ATOM 1830 N N . VAL B 1 51 ? -3.468 36.257 15.661 1.00 14.85 50 VAL B N 1
ATOM 1831 C CA . VAL B 1 51 ? -4.836 36.207 15.112 1.00 15.67 50 VAL B CA 1
ATOM 1832 C C . VAL B 1 51 ? -5.839 35.847 16.214 1.00 16.67 50 VAL B C 1
ATOM 1833 O O . VAL B 1 51 ? -5.823 34.695 16.734 1.00 17.34 50 VAL B O 1
ATOM 1837 N N . GLU B 1 52 ? -6.713 36.813 16.544 1.00 17.58 51 GLU B N 1
ATOM 1838 C CA . GLU B 1 52 ? -7.750 36.638 17.582 1.00 17.50 51 GLU B CA 1
ATOM 1839 C C . GLU B 1 52 ? -9.165 36.572 17.027 1.00 18.60 51 GLU B C 1
ATOM 1840 O O . GLU B 1 52 ? -10.048 36.034 17.693 1.00 18.33 51 GLU B O 1
ATOM 1846 N N . SER B 1 53 ? -9.393 37.187 15.865 1.00 17.85 52 SER B N 1
ATOM 1847 C CA . SER B 1 53 ? -10.738 37.233 15.268 1.00 17.84 52 SER B CA 1
ATOM 1848 C C . SER B 1 53 ? -11.197 35.844 14.886 1.00 15.88 52 SER B C 1
ATOM 1849 O O . SER B 1 53 ? -10.501 35.155 14.133 1.00 14.82 52 SER B O 1
ATOM 1852 N N . ASP B 1 54 ? -12.394 35.458 15.319 1.00 16.35 53 ASP B N 1
ATOM 1853 C CA . ASP B 1 54 ? -12.895 34.121 15.041 1.00 16.10 53 ASP B CA 1
ATOM 1854 C C . ASP B 1 54 ? -13.091 33.911 13.546 1.00 18.07 53 ASP B C 1
ATOM 1855 O O . ASP B 1 54 ? -12.833 32.811 13.041 1.00 18.39 53 ASP B O 1
ATOM 1860 N N . LYS B 1 55 ? -13.505 34.956 12.837 1.00 16.33 54 LYS B N 1
ATOM 1861 C CA . LYS B 1 55 ? -13.713 34.886 11.396 1.00 18.86 54 LYS B CA 1
ATOM 1862 C C . LYS B 1 55 ? -12.385 34.526 10.701 1.00 17.08 54 LYS B C 1
ATOM 1863 O O . LYS B 1 55 ? -12.351 33.713 9.748 1.00 15.87 54 LYS B O 1
ATOM 1869 N N . LEU B 1 56 ? -11.288 35.124 11.181 1.00 16.42 55 LEU B N 1
ATOM 1870 C CA . LEU B 1 56 ? -9.954 34.842 10.634 1.00 14.10 55 LEU B CA 1
ATOM 1871 C C . LEU B 1 56 ? -9.454 33.426 11.010 1.00 15.76 55 LEU B C 1
ATOM 1872 O O . LEU B 1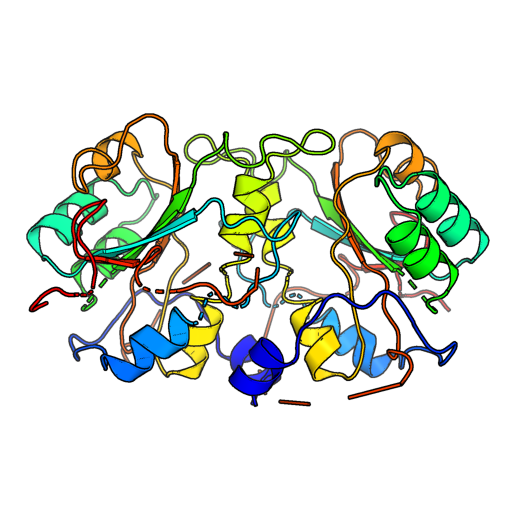 56 ? -8.785 32.750 10.214 1.00 16.95 55 LEU B O 1
ATOM 1877 N N . LYS B 1 57 ? -9.777 32.963 12.213 1.00 12.91 56 LYS B N 1
ATOM 1878 C CA . LYS B 1 57 ? -9.453 31.566 12.594 1.00 15.53 56 LYS B CA 1
ATOM 1879 C C . LYS B 1 57 ? -10.105 30.595 11.646 1.00 14.82 56 LYS B C 1
ATOM 1880 O O . LYS B 1 57 ? -9.504 29.592 11.231 1.00 14.78 56 LYS B O 1
ATOM 1886 N N . LEU B 1 58 ? -11.367 30.881 11.326 1.00 17.21 57 LEU B N 1
ATOM 1887 C CA . LEU B 1 58 ? -12.129 30.059 10.394 1.00 15.85 57 LEU B CA 1
ATOM 1888 C C . LEU B 1 58 ? -11.442 30.063 9.018 1.00 16.55 57 LEU B C 1
ATOM 1889 O O . LEU B 1 58 ? -11.266 29.013 8.418 1.00 13.01 57 LEU B O 1
ATOM 1894 N N . ASP B 1 59 ? -11.015 31.233 8.546 1.00 15.68 58 ASP B N 1
ATOM 1895 C CA . ASP B 1 59 ? -10.270 31.324 7.267 1.00 16.92 58 ASP B CA 1
ATOM 1896 C C . ASP B 1 59 ? -8.998 30.469 7.313 1.00 16.30 58 ASP B C 1
ATOM 1897 O O . ASP B 1 59 ? -8.687 29.735 6.365 1.00 14.96 58 ASP B O 1
ATOM 1902 N N . ILE B 1 60 ? -8.268 30.565 8.427 1.00 13.88 59 ILE B N 1
ATOM 1903 C CA . ILE B 1 60 ? -7.022 29.786 8.573 1.00 14.52 59 ILE B CA 1
ATOM 1904 C C . ILE B 1 60 ? -7.330 28.294 8.613 1.00 11.19 59 ILE B C 1
ATOM 1905 O O . ILE B 1 60 ? -6.688 27.484 7.920 1.00 14.54 59 ILE B O 1
ATOM 1910 N N . ALA B 1 61 ? -8.339 27.912 9.405 1.00 14.13 60 ALA B N 1
ATOM 1911 C CA . ALA B 1 61 ? -8.787 26.506 9.505 1.00 15.87 60 ALA B CA 1
ATOM 1912 C C . ALA B 1 61 ? -9.107 25.921 8.136 1.00 16.44 60 ALA B C 1
ATOM 1913 O O . ALA B 1 61 ? -8.705 24.792 7.826 1.00 15.50 60 ALA B O 1
ATOM 1915 N N . ASN B 1 62 ? -9.833 26.681 7.320 1.00 14.11 61 ASN B N 1
ATOM 1916 C CA . ASN B 1 62 ? -10.164 26.235 5.983 1.00 14.66 61 ASN B CA 1
ATOM 1917 C C . ASN B 1 62 ? -8.964 26.089 5.037 1.00 14.63 61 ASN B C 1
ATOM 1918 O O . ASN B 1 62 ? -9.031 25.312 4.083 1.00 18.27 61 ASN B O 1
ATOM 1923 N N . ALA B 1 63 ? -7.898 26.854 5.278 1.00 15.51 62 ALA B N 1
ATOM 1924 C CA . ALA B 1 63 ? -6.677 26.852 4.434 1.00 14.18 62 ALA B CA 1
ATOM 1925 C C . ALA B 1 63 ? -5.702 25.696 4.733 1.00 14.24 62 ALA B C 1
ATOM 1926 O O . ALA B 1 63 ? -4.873 25.364 3.911 1.00 14.34 62 ALA B O 1
ATOM 1928 N N . ILE B 1 64 ? -5.773 25.140 5.923 1.00 14.07 63 ILE B N 1
ATOM 1929 C CA . ILE B 1 64 ? -4.902 24.066 6.341 1.00 13.71 63 ILE B CA 1
ATOM 1930 C C . ILE B 1 64 ? -5.107 22.789 5.496 1.00 15.65 63 ILE B C 1
ATOM 1931 O O . ILE B 1 64 ? -6.239 22.422 5.169 1.00 17.05 63 ILE B O 1
ATOM 1936 N N . GLU B 1 65 ? -4.000 22.205 5.046 1.00 14.04 64 GLU B N 1
ATOM 1937 C CA . GLU B 1 65 ? -4.010 21.072 4.117 1.00 16.25 64 GLU B CA 1
ATOM 1938 C C . GLU B 1 65 ? -3.417 19.795 4.732 1.00 19.07 64 GLU B C 1
ATOM 1939 O O . GLU B 1 65 ? -2.387 19.320 4.305 1.00 26.03 64 GLU B O 1
ATOM 1945 N N . ASN B 1 66 ? -4.044 19.291 5.774 1.00 21.72 65 ASN B N 1
ATOM 1946 C CA . ASN B 1 66 ? -3.580 18.100 6.473 1.00 19.06 65 ASN B CA 1
ATOM 1947 C C . ASN B 1 66 ? -4.496 16.964 6.117 1.00 19.40 65 ASN B C 1
ATOM 1948 O O . ASN B 1 66 ? -5.603 17.174 5.636 1.00 21.21 65 ASN B O 1
ATOM 1953 N N . LYS B 1 67 ? -4.054 15.741 6.369 1.00 18.74 66 LYS B N 1
ATOM 1954 C CA . LYS B 1 67 ? -4.866 14.560 6.115 1.00 22.98 66 LYS B CA 1
ATOM 1955 C C . LYS B 1 67 ? -6.068 14.540 7.050 1.00 22.83 66 LYS B C 1
ATOM 1956 O O . LYS B 1 67 ? -7.161 14.146 6.641 1.00 25.48 66 LYS B O 1
ATOM 1962 N N . THR B 1 68 ? -5.868 14.940 8.314 1.00 20.58 67 THR B N 1
ATOM 1963 C CA . THR B 1 68 ? -6.955 14.935 9.313 1.00 20.35 67 THR B CA 1
ATOM 1964 C C . THR B 1 68 ? -7.340 16.358 9.683 1.00 19.79 67 THR B C 1
ATOM 1965 O O . THR B 1 68 ? -6.578 17.269 9.441 1.00 17.11 67 THR B O 1
ATOM 1969 N N . SER B 1 69 ? -8.522 16.548 10.285 1.00 19.25 68 SER B N 1
ATOM 1970 C CA . SER B 1 69 ? -8.977 17.891 10.687 1.00 17.89 68 SER B CA 1
ATOM 1971 C C . SER B 1 69 ? -8.426 18.413 12.036 1.00 15.73 68 SER B C 1
ATOM 1972 O O . SER B 1 69 ? -8.786 19.509 12.455 1.00 14.00 68 SER B O 1
ATOM 1975 N N . ALA B 1 70 ? -7.504 17.692 12.668 1.00 15.49 69 ALA B N 1
ATOM 1976 C CA . ALA B 1 70 ? -7.063 18.011 14.031 1.00 18.01 69 ALA B CA 1
ATOM 1977 C C . ALA B 1 70 ? -6.420 19.420 14.111 1.00 17.52 69 ALA B C 1
ATOM 1978 O O . ALA B 1 70 ? -6.723 20.203 15.025 1.00 16.95 69 ALA B O 1
ATOM 1980 N N . ALA B 1 71 ? -5.553 19.744 13.140 1.00 15.10 70 ALA B N 1
ATOM 1981 C CA . ALA B 1 71 ? -4.896 21.061 13.109 1.00 16.82 70 ALA B CA 1
ATOM 1982 C C . ALA B 1 71 ? -5.917 22.199 12.905 1.00 13.63 70 ALA B C 1
ATOM 1983 O O . ALA B 1 71 ? -5.892 23.217 13.606 1.00 13.24 70 ALA B O 1
ATOM 1985 N N . SER B 1 72 ? -6.827 22.016 11.943 1.00 16.47 71 SER B N 1
ATOM 1986 C CA . SER B 1 72 ? -7.865 23.001 11.637 1.00 18.28 71 SER B CA 1
ATOM 1987 C C . SER B 1 72 ? -8.668 23.236 12.898 1.00 14.96 71 SER B C 1
ATOM 1988 O O . SER B 1 72 ? -8.909 24.394 13.262 1.00 15.75 71 SER B O 1
ATOM 1991 N N . GLU B 1 73 ? -9.026 22.160 13.601 1.00 16.94 72 GLU B N 1
ATOM 1992 C CA . GLU B 1 73 ? -9.844 22.288 14.833 1.00 14.79 72 GLU B CA 1
ATOM 1993 C C . GLU B 1 73 ? -9.083 22.970 15.958 1.00 16.20 72 GLU B C 1
ATOM 1994 O O . GLU B 1 73 ? -9.697 23.756 16.695 1.00 13.92 72 GLU B O 1
ATOM 2000 N N . ALA B 1 74 ? -7.752 22.747 16.033 1.00 16.44 73 ALA B N 1
ATOM 2001 C CA . ALA B 1 74 ? -6.904 23.396 17.055 1.00 17.03 73 ALA B CA 1
ATOM 2002 C C . ALA B 1 74 ? -6.948 24.947 16.859 1.00 14.48 73 ALA B C 1
ATOM 2003 O O . ALA B 1 74 ? -7.086 25.722 17.815 1.00 15.83 73 ALA B O 1
ATOM 2005 N N . VAL B 1 75 ? -6.908 25.376 15.611 1.00 11.40 74 VAL B N 1
ATOM 2006 C CA . VAL B 1 75 ? -7.004 26.791 15.277 1.00 14.17 74 VAL B CA 1
ATOM 2007 C C . VAL B 1 75 ? -8.407 27.341 15.591 1.00 11.84 74 VAL B C 1
ATOM 2008 O O . VAL B 1 75 ? -8.549 28.461 16.085 1.00 14.57 74 VAL B O 1
ATOM 2012 N N . LEU B 1 76 ? -9.452 26.556 15.305 1.00 14.27 75 LEU B N 1
ATOM 2013 C CA . LEU B 1 76 ? -10.815 27.005 15.601 1.00 11.99 75 LEU B CA 1
ATOM 2014 C C . LEU B 1 76 ? -11.041 27.160 17.099 1.00 14.78 75 LEU B C 1
ATOM 2015 O O . LEU B 1 76 ? -11.730 28.078 17.551 1.00 13.53 75 LEU B O 1
ATOM 2020 N N . ASN B 1 77 ? -10.503 26.219 17.841 1.00 15.05 76 ASN B N 1
ATOM 2021 C CA . ASN B 1 77 ? -10.909 25.994 19.228 1.00 16.14 76 ASN B CA 1
ATOM 2022 C C . ASN B 1 77 ? -9.943 26.531 20.259 1.00 17.43 76 ASN B C 1
ATOM 2023 O O . ASN B 1 77 ? -10.132 26.275 21.423 1.00 22.97 76 ASN B O 1
ATOM 2028 N N . SER B 1 78 ? -8.926 27.284 19.847 1.00 13.94 77 SER B N 1
ATOM 2029 C CA . SER B 1 78 ? -8.003 27.968 20.767 1.00 12.47 77 SER B CA 1
ATOM 2030 C C . SER B 1 78 ? -8.268 29.486 20.796 1.00 13.08 77 SER B C 1
ATOM 2031 O O . SER B 1 78 ? -8.795 30.015 19.838 1.00 15.06 77 SER B O 1
ATOM 2034 N N . PRO B 1 79 ? -7.844 30.187 21.864 1.00 14.04 78 PRO B N 1
ATOM 2035 C CA . PRO B 1 79 ? -8.118 31.660 21.870 1.00 13.09 78 PRO B CA 1
ATOM 2036 C C . PRO B 1 79 ? -7.419 32.480 20.774 1.00 15.62 78 PRO B C 1
ATOM 2037 O O . PRO B 1 79 ? -7.956 33.499 20.357 1.00 17.52 78 PRO B O 1
ATOM 2049 N N . THR B 1 81 ? -4.134 32.302 17.376 1.00 17.62 80 THR B N 1
ATOM 2050 C CA . THR B 1 81 ? -3.124 31.656 16.550 1.00 18.06 80 THR B CA 1
ATOM 2051 C C . THR B 1 81 ? -2.027 32.666 16.237 1.00 17.90 80 THR B C 1
ATOM 2052 O O . THR B 1 81 ? -2.302 33.848 16.021 1.00 18.26 80 THR B O 1
ATOM 2056 N N . ILE B 1 82 ? -0.780 32.208 16.279 1.00 15.72 81 ILE B N 1
ATOM 2057 C CA . ILE B 1 82 ? 0.374 33.049 15.907 1.00 15.35 81 ILE B CA 1
ATOM 2058 C C . ILE B 1 82 ? 0.846 32.625 14.529 1.00 17.41 81 ILE B C 1
ATOM 2059 O O . ILE B 1 82 ? 1.115 31.449 14.317 1.00 12.88 81 ILE B O 1
ATOM 2064 N N . VAL B 1 83 ? 0.966 33.583 13.601 1.00 14.68 82 VAL B N 1
ATOM 2065 C CA . VAL B 1 83 ? 1.412 33.285 12.228 1.00 12.09 82 VAL B CA 1
ATOM 2066 C C . VAL B 1 83 ? 2.780 33.960 11.955 1.00 13.62 82 VAL B C 1
ATOM 2067 O O . VAL B 1 83 ? 2.925 35.182 12.193 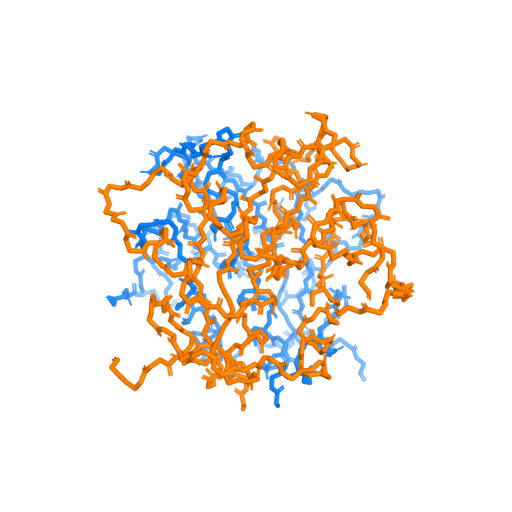1.00 16.62 82 VAL B O 1
ATOM 2071 N N . ALA B 1 84 ? 3.747 33.178 11.478 1.00 14.65 83 ALA B N 1
ATOM 2072 C CA . ALA B 1 84 ? 5.089 33.681 11.226 1.00 13.71 83 ALA B CA 1
ATOM 2073 C C . ALA B 1 84 ? 5.235 33.968 9.731 1.00 16.02 83 ALA B C 1
ATOM 2074 O O . ALA B 1 84 ? 5.121 33.061 8.923 1.00 15.67 83 ALA B O 1
ATOM 2076 N N . VAL B 1 85 ? 5.518 35.236 9.388 1.00 17.02 84 VAL B N 1
ATOM 2077 C CA . VAL B 1 85 ? 5.578 35.723 8.015 1.00 16.23 84 VAL B CA 1
ATOM 2078 C C . VAL B 1 85 ? 6.991 36.275 7.746 1.00 17.94 84 VAL B C 1
ATOM 2079 O O . VAL B 1 85 ? 7.528 37.063 8.518 1.00 16.42 84 VAL B O 1
ATOM 2083 N N . ALA B 1 86 ? 7.598 35.864 6.654 1.00 15.90 85 ALA B N 1
ATOM 2084 C CA . ALA B 1 86 ? 8.974 36.281 6.327 1.00 16.52 85 ALA B CA 1
ATOM 2085 C C . ALA B 1 86 ? 9.144 36.911 4.967 1.00 16.99 85 ALA B C 1
ATOM 2086 O O . ALA B 1 86 ? 8.341 36.696 4.022 1.00 16.55 85 ALA B O 1
ATOM 2088 N N . ASN B 1 87 ? 10.221 37.691 4.879 1.00 17.13 86 ASN B N 1
ATOM 2089 C CA . ASN B 1 87 ? 10.641 38.317 3.659 1.00 17.65 86 ASN B CA 1
ATOM 2090 C C . ASN B 1 87 ? 11.886 37.622 3.124 1.00 18.74 86 ASN B C 1
ATOM 2091 O O . ASN B 1 87 ? 12.993 37.852 3.651 1.00 18.58 86 ASN B O 1
ATOM 2096 N N . PRO B 1 88 ? 11.728 36.800 2.073 1.00 20.69 87 PRO B N 1
ATOM 2097 C CA . PRO B 1 88 ? 12.868 36.052 1.499 1.00 22.06 87 PRO B CA 1
ATOM 2098 C C . PRO B 1 88 ? 13.965 36.933 0.941 1.00 23.28 87 PRO B C 1
ATOM 2099 O O . PRO B 1 88 ? 15.096 36.491 0.861 1.00 23.98 87 PRO B O 1
ATOM 2103 N N . GLU B 1 89 ? 13.655 38.193 0.613 1.00 22.99 88 GLU B N 1
ATOM 2104 C CA . GLU B 1 89 ? 14.623 39.101 0.008 1.00 23.30 88 GLU B CA 1
ATOM 2105 C C . GLU B 1 89 ? 15.469 39.890 0.999 1.00 24.35 88 GLU B C 1
ATOM 2106 O O . GLU B 1 89 ? 16.459 40.492 0.616 1.00 25.34 88 GLU B O 1
ATOM 2112 N N . GLU B 1 90 ? 15.118 39.877 2.274 1.00 23.77 89 GLU B N 1
ATOM 2113 C CA . GLU B 1 90 ? 15.866 40.653 3.235 1.00 26.47 89 GLU B CA 1
ATOM 2114 C C . GLU B 1 90 ? 17.309 40.167 3.311 1.00 28.58 89 GLU B C 1
ATOM 2115 O O . GLU B 1 90 ? 18.244 40.952 3.105 1.00 32.52 89 GLU B O 1
ATOM 2121 N N . SER B 1 91 ? 17.489 38.872 3.580 1.00 27.67 90 SER B N 1
ATOM 2122 C CA . SER B 1 91 ? 18.848 38.300 3.710 1.00 27.23 90 SER B CA 1
ATOM 2123 C C . SER B 1 91 ? 19.196 37.385 2.503 1.00 27.97 90 SER B C 1
ATOM 2124 O O . SER B 1 91 ? 20.374 37.101 2.255 1.00 28.72 90 SER B O 1
ATOM 2127 N N . GLY B 1 92 ? 18.181 36.943 1.752 1.00 27.03 91 GLY B N 1
ATOM 2128 C CA . GLY B 1 92 ? 18.362 36.069 0.596 1.00 25.27 91 GLY B CA 1
ATOM 2129 C C . GLY B 1 92 ? 18.938 34.685 0.908 1.00 26.24 91 GLY B C 1
ATOM 2130 O O . GLY B 1 92 ? 18.571 34.037 1.896 1.00 25.04 91 GLY B O 1
ATOM 2131 N N . ASP B 1 93 ? 19.858 34.221 0.070 1.00 24.25 92 ASP B N 1
ATOM 2132 C CA . ASP B 1 93 ? 20.374 32.842 0.201 1.00 22.31 92 ASP B CA 1
ATOM 2133 C C . ASP B 1 93 ? 21.805 32.819 0.593 1.00 21.92 92 ASP B C 1
ATOM 2134 O O . ASP B 1 93 ? 22.601 33.644 0.115 1.00 23.33 92 ASP B O 1
ATOM 2139 N N . VAL B 1 94 ? 22.134 31.846 1.446 1.00 21.08 93 VAL B N 1
ATOM 2140 C CA . VAL B 1 94 ? 23.482 31.699 1.952 1.00 20.36 93 VAL B CA 1
ATOM 2141 C C . VAL B 1 94 ? 23.909 30.251 1.693 1.00 17.16 93 VAL B C 1
ATOM 2142 O O . VAL B 1 94 ? 23.288 29.353 2.214 1.00 16.96 93 VAL B O 1
ATOM 2146 N N . SER B 1 95 ? 24.929 30.043 0.869 1.00 16.92 94 SER B N 1
ATOM 2147 C CA . SER B 1 95 ? 25.471 28.703 0.608 1.00 16.15 94 SER B CA 1
ATOM 2148 C C . SER B 1 95 ? 24.369 27.710 0.194 1.00 17.28 94 SER B C 1
ATOM 2149 O O . SER B 1 95 ? 24.274 26.563 0.712 1.00 15.65 94 SER B O 1
ATOM 2152 N N . GLY B 1 96 ? 23.525 28.169 -0.728 1.00 15.91 95 GLY B N 1
ATOM 2153 C CA . GLY B 1 96 ? 22.448 27.355 -1.288 1.00 16.87 95 GLY B CA 1
ATOM 2154 C C . GLY B 1 96 ? 21.223 27.117 -0.421 1.00 20.73 95 GLY B C 1
ATOM 2155 O O . GLY B 1 96 ? 20.392 26.254 -0.745 1.00 20.13 95 GLY B O 1
ATOM 2156 N N . LYS B 1 97 ? 21.087 27.875 0.670 1.00 19.03 96 LYS B N 1
ATOM 2157 C CA . LYS B 1 97 ? 19.989 27.713 1.607 1.00 19.28 96 LYS B CA 1
ATOM 2158 C C . LYS B 1 97 ? 19.241 29.048 1.766 1.00 17.33 96 LYS B C 1
ATOM 2159 O O . LYS B 1 97 ? 19.863 30.110 1.866 1.00 15.76 96 LYS B O 1
ATOM 2165 N N . GLU B 1 98 ? 17.919 28.973 1.789 1.00 17.98 97 GLU B N 1
ATOM 2166 C CA . GLU B 1 98 ? 17.073 30.126 2.100 1.00 18.60 97 GLU B CA 1
ATOM 2167 C C . GLU B 1 98 ? 17.149 30.492 3.568 1.00 16.39 97 GLU B C 1
ATOM 2168 O O . GLU B 1 98 ? 16.515 29.868 4.431 1.00 20.25 97 GLU B O 1
ATOM 2174 N N . ILE B 1 99 ? 17.914 31.540 3.844 1.00 20.16 98 ILE B N 1
ATOM 2175 C CA . ILE B 1 99 ? 18.193 31.963 5.214 1.00 19.71 98 ILE B CA 1
ATOM 2176 C C . ILE B 1 99 ? 16.924 32.270 5.997 1.00 19.23 98 ILE B C 1
ATOM 2177 O O . ILE B 1 99 ? 16.839 31.981 7.196 1.00 17.06 98 ILE B O 1
ATOM 2182 N N . TYR B 1 100 ? 15.943 32.833 5.302 1.00 20.43 99 TYR B N 1
ATOM 2183 C CA . TYR B 1 100 ? 14.660 33.194 5.931 1.00 18.21 99 TYR B CA 1
ATOM 2184 C C . TYR B 1 100 ? 13.949 31.984 6.571 1.00 16.88 99 TYR B C 1
ATOM 2185 O O . TYR B 1 100 ? 13.320 32.134 7.607 1.00 19.28 99 TYR B O 1
ATOM 2194 N N . LEU B 1 101 ? 14.042 30.810 5.948 1.00 14.69 100 LEU B N 1
ATOM 2195 C CA . LEU B 1 101 ? 13.466 29.602 6.498 1.00 17.17 100 LEU B CA 1
ATOM 2196 C C . LEU B 1 101 ? 14.187 29.199 7.796 1.00 19.80 100 LEU B C 1
ATOM 2197 O O . LEU B 1 101 ? 13.541 28.937 8.818 1.00 17.60 100 LEU B O 1
ATOM 2202 N N . ILE B 1 102 ? 15.517 29.228 7.772 1.00 16.81 101 ILE B N 1
ATOM 2203 C CA . ILE B 1 102 ? 16.286 28.911 8.965 1.00 15.82 101 ILE B CA 1
ATOM 2204 C C . ILE B 1 102 ? 15.952 29.871 10.118 1.00 15.48 101 ILE B C 1
ATOM 2205 O O . ILE B 1 102 ? 15.619 29.460 11.227 1.00 16.42 101 ILE B O 1
ATOM 2210 N N . ASP B 1 103 ? 16.024 31.165 9.829 1.00 12.83 102 ASP B N 1
ATOM 2211 C CA . ASP B 1 103 ? 15.897 32.187 10.850 1.00 15.59 102 ASP B CA 1
ATOM 2212 C C . ASP B 1 103 ? 14.482 32.277 11.407 1.00 10.58 102 ASP B C 1
ATOM 2213 O O . ASP B 1 103 ? 14.277 32.396 12.625 1.00 13.76 102 ASP B O 1
ATOM 2218 N N . THR B 1 104 ? 13.501 32.149 10.532 1.00 12.96 103 THR B N 1
ATOM 2219 C CA . THR B 1 104 ? 12.110 32.177 10.991 1.00 15.42 103 THR B CA 1
ATOM 2220 C C . THR B 1 104 ? 11.817 30.902 11.805 1.00 16.55 103 THR B C 1
ATOM 2221 O O . THR B 1 104 ? 11.097 30.987 12.810 1.00 16.04 103 THR B O 1
ATOM 2225 N N . ALA B 1 105 ? 12.368 29.732 11.410 1.00 14.23 104 ALA B N 1
ATOM 2226 C CA . ALA B 1 105 ? 12.161 28.477 12.194 1.00 16.09 104 ALA B CA 1
ATOM 2227 C C . ALA B 1 105 ? 12.710 28.609 13.630 1.00 15.18 104 ALA B C 1
ATOM 2228 O O . ALA B 1 105 ? 12.057 28.195 14.631 1.00 15.58 104 ALA B O 1
ATOM 2230 N N . ILE B 1 106 ? 13.891 29.187 13.720 1.00 12.88 105 ILE B N 1
ATOM 2231 C CA . ILE B 1 106 ? 14.580 29.442 15.010 1.00 12.77 105 ILE B CA 1
ATOM 2232 C C . ILE B 1 106 ? 13.643 30.244 15.886 1.00 13.67 105 ILE B C 1
ATOM 2233 O O . ILE B 1 106 ? 13.346 29.869 17.024 1.00 14.88 105 ILE B O 1
ATOM 2238 N N . ALA B 1 107 ? 13.147 31.375 15.362 1.00 14.23 106 ALA B N 1
ATOM 2239 C CA . ALA B 1 107 ? 12.311 32.290 16.156 1.00 15.29 106 ALA B CA 1
ATOM 2240 C C . ALA B 1 107 ? 10.979 31.665 16.537 1.00 15.49 106 ALA B C 1
ATOM 2241 O O . ALA B 1 107 ? 10.511 31.817 17.680 1.00 15.17 106 ALA B O 1
ATOM 2251 N N . GLU B 1 109 ? 10.504 28.492 17.019 1.00 16.95 108 GLU B N 1
ATOM 2252 C CA . GLU B 1 109 ? 10.727 27.508 18.099 1.00 14.69 108 GLU B CA 1
ATOM 2253 C C . GLU B 1 109 ? 10.871 28.233 19.459 1.00 13.60 108 GLU B C 1
ATOM 2254 O O . GLU B 1 109 ? 10.532 27.649 20.513 1.00 14.94 108 GLU B O 1
ATOM 2260 N N . HIS B 1 110 ? 11.380 29.474 19.460 1.00 15.20 109 HIS B N 1
ATOM 2261 C CA . HIS B 1 110 ? 11.377 30.288 20.678 1.00 15.08 109 HIS B CA 1
ATOM 2262 C C . HIS B 1 110 ? 9.926 30.581 21.127 1.00 14.76 109 HIS B C 1
ATOM 2263 O O . HIS B 1 110 ? 9.621 30.532 22.330 1.00 14.18 109 HIS B O 1
ATOM 2270 N N A ILE B 1 111 ? 9.041 30.852 20.159 0.50 15.09 110 ILE B N 1
ATOM 2271 N N B ILE B 1 111 ? 9.032 30.842 20.176 0.50 16.08 110 ILE B N 1
ATOM 2272 C CA A ILE B 1 111 ? 7.584 31.054 20.448 0.50 14.76 110 ILE B CA 1
ATOM 2273 C CA B ILE B 1 111 ? 7.598 31.079 20.514 0.50 15.64 110 ILE B CA 1
ATOM 2274 C C A ILE B 1 111 ? 7.031 29.804 21.113 0.50 15.51 110 ILE B C 1
ATOM 2275 C C B ILE B 1 111 ? 6.960 29.804 21.081 0.50 16.24 110 ILE B C 1
ATOM 2276 O O A ILE B 1 111 ? 6.420 29.857 22.200 0.50 14.04 110 ILE B O 1
ATOM 2277 O O B ILE B 1 111 ? 6.237 29.838 22.101 0.50 14.21 110 ILE B O 1
ATOM 2286 N N . VAL B 1 112 ? 7.258 28.678 20.440 1.00 16.79 111 VAL B N 1
ATOM 2287 C CA . VAL B 1 112 ? 6.750 27.371 20.880 1.00 16.10 111 VAL B CA 1
ATOM 2288 C C . VAL B 1 112 ? 7.285 26.990 22.264 1.00 14.03 111 VAL B C 1
ATOM 2289 O O . VAL B 1 112 ? 6.517 26.643 23.176 1.00 14.48 111 VAL B O 1
ATOM 2293 N N . LEU B 1 113 ? 8.601 27.066 22.443 1.00 13.36 112 LEU B N 1
ATOM 2294 C CA . LEU B 1 113 ? 9.149 26.748 23.753 1.00 14.13 112 LEU B CA 1
ATOM 2295 C C . LEU B 1 113 ? 8.737 27.755 24.834 1.00 16.33 112 LEU B C 1
ATOM 2296 O O . LEU B 1 113 ? 8.467 27.395 26.000 1.00 16.27 112 LEU B O 1
ATOM 2301 N N . GLY B 1 114 ? 8.686 29.027 24.473 1.00 15.11 113 GLY B N 1
ATOM 2302 C CA . GLY B 1 114 ? 8.227 30.035 25.408 1.00 14.54 113 GLY B CA 1
ATOM 2303 C C . GLY B 1 114 ? 6.775 29.842 25.839 1.00 14.02 113 GLY B C 1
ATOM 2304 O O . GLY B 1 114 ? 6.450 29.995 27.023 1.00 14.58 113 GLY B O 1
ATOM 2305 N N . ALA B 1 115 ? 5.909 29.479 24.883 1.00 14.33 114 ALA B N 1
ATOM 2306 C CA . ALA B 1 115 ? 4.506 29.107 25.211 1.00 15.33 114 ALA B CA 1
ATOM 2307 C C . ALA B 1 115 ? 4.456 28.014 26.251 1.00 14.31 114 ALA B C 1
ATOM 2308 O O . ALA B 1 115 ? 3.702 28.116 27.207 1.00 14.99 114 ALA B O 1
ATOM 2310 N N . THR B 1 116 ? 5.223 26.944 26.032 1.00 16.08 115 THR B N 1
ATOM 2311 C CA . THR B 1 116 ? 5.307 25.839 26.975 1.00 17.84 115 THR B CA 1
ATOM 2312 C C . THR B 1 116 ? 5.709 26.316 28.383 1.00 16.79 115 THR B C 1
ATOM 2313 O O . THR B 1 116 ? 5.070 25.964 29.381 1.00 15.20 115 THR B O 1
ATOM 2317 N N . ASP B 1 117 ? 6.769 27.120 28.444 1.00 13.71 116 ASP B N 1
ATOM 2318 C CA . ASP B 1 117 ? 7.222 27.784 29.682 1.00 15.05 116 ASP B CA 1
ATOM 2319 C C . ASP B 1 117 ? 6.129 28.578 30.400 1.00 16.09 116 ASP B C 1
ATOM 2320 O O . ASP B 1 117 ? 6.125 28.625 31.636 1.00 15.55 116 ASP B O 1
ATOM 2325 N N . GLU B 1 118 ? 5.250 29.229 29.640 1.00 16.47 117 GLU B N 1
ATOM 2326 C CA . GLU B 1 118 ? 4.162 30.062 30.191 1.00 18.17 117 GLU B CA 1
ATOM 2327 C C . GLU B 1 118 ? 2.865 29.273 30.431 1.00 18.69 117 GLU B C 1
ATOM 2328 O O . GLU B 1 118 ? 1.863 29.842 30.863 1.00 20.62 117 GLU B O 1
ATOM 2334 N N . GLY B 1 119 ? 2.895 27.964 30.181 1.00 17.35 118 GLY B N 1
ATOM 2335 C CA . GLY B 1 119 ? 1.782 27.087 30.510 1.00 17.04 118 GLY B CA 1
ATOM 2336 C C . GLY B 1 119 ? 0.766 26.968 29.402 1.00 18.02 118 GLY B C 1
ATOM 2337 O O . GLY B 1 119 ? -0.401 26.609 29.651 1.00 19.42 118 GLY B O 1
ATOM 2338 N N . TYR B 1 120 ? 1.221 27.264 28.181 1.00 18.04 119 TYR B N 1
ATOM 2339 C CA . TYR B 1 120 ? 0.396 27.209 26.984 1.00 17.34 119 TYR B CA 1
ATOM 2340 C C . TYR B 1 120 ? 0.847 26.110 26.024 1.00 18.06 119 TYR B C 1
ATOM 2341 O O . TYR B 1 120 ? 2.030 25.860 25.856 1.00 23.06 119 TYR B O 1
ATOM 2350 N N . GLY B 1 121 ? -0.129 25.477 25.388 1.00 21.39 120 GLY B N 1
ATOM 2351 C CA . GLY B 1 121 ? 0.088 24.529 24.313 1.00 20.77 120 GLY B CA 1
ATOM 2352 C C . GLY B 1 121 ? 0.249 25.218 22.949 1.00 17.64 120 GLY B C 1
ATOM 2353 O O . GLY B 1 121 ? -0.278 26.293 22.716 1.00 16.14 120 GLY B O 1
ATOM 2354 N N . THR B 1 122 ? 0.979 24.543 22.060 1.00 17.31 121 THR B N 1
ATOM 2355 C CA . THR B 1 122 ? 1.151 24.963 20.675 1.00 15.41 121 THR B CA 1
ATOM 2356 C C . THR B 1 122 ? 1.150 23.727 19.775 1.00 16.65 121 THR B C 1
ATOM 2357 O O . THR B 1 122 ? 1.154 22.578 20.243 1.00 16.61 121 THR B O 1
ATOM 2361 N N . CYS B 1 123 ? 1.124 23.967 18.475 1.00 17.19 122 CYS B N 1
ATOM 2362 C CA . CYS B 1 123 ? 1.236 22.880 17.522 1.00 16.19 122 CYS B CA 1
ATOM 2363 C C . CYS B 1 123 ? 1.774 23.442 16.232 1.00 16.08 122 CYS B C 1
ATOM 2364 O O . CYS B 1 123 ? 1.149 24.297 15.632 1.00 15.06 122 CYS B O 1
ATOM 2367 N N . TRP B 1 124 ? 2.965 23.001 15.819 1.00 13.85 123 TRP B N 1
ATOM 2368 C CA . TRP B 1 124 ? 3.523 23.465 14.524 1.00 16.27 123 TRP B CA 1
ATOM 2369 C C . TRP B 1 124 ? 2.633 23.105 13.364 1.00 13.31 123 TRP B C 1
ATOM 2370 O O . TRP B 1 124 ? 2.295 21.947 13.162 1.00 12.97 123 TRP B O 1
ATOM 2381 N N . ILE B 1 125 ? 2.237 24.094 12.577 1.00 13.42 124 ILE B N 1
ATOM 2382 C CA . ILE B 1 125 ? 1.481 23.829 11.321 1.00 14.36 124 ILE B CA 1
ATOM 2383 C C . ILE B 1 125 ? 2.154 24.528 10.149 1.00 15.64 124 ILE B C 1
ATOM 2384 O O . ILE B 1 125 ? 2.260 25.770 10.131 1.00 17.09 124 ILE B O 1
ATOM 2389 N N . ALA B 1 126 ? 2.584 23.752 9.142 1.00 15.20 125 ALA B N 1
ATOM 2390 C CA . ALA B 1 126 ? 3.356 24.254 8.026 1.00 15.98 125 ALA B CA 1
ATOM 2391 C C . ALA B 1 126 ? 2.675 24.017 6.667 1.00 15.22 125 ALA B C 1
ATOM 2392 O O . ALA B 1 126 ? 3.118 24.582 5.662 1.00 16.23 125 ALA B O 1
ATOM 2394 N N . ALA B 1 127 ? 1.629 23.180 6.651 1.00 16.65 126 ALA B N 1
ATOM 2395 C CA . ALA B 1 127 ? 0.937 22.781 5.393 1.00 17.37 126 ALA B CA 1
ATOM 2396 C C . ALA B 1 127 ? -0.412 23.491 5.243 1.00 13.71 126 ALA B C 1
ATOM 2397 O O . ALA B 1 127 ? -1.360 23.208 5.970 1.00 16.50 126 ALA B O 1
ATOM 2399 N N . PHE B 1 128 ? -0.483 24.409 4.282 1.00 16.22 127 PHE B N 1
ATOM 2400 C CA . PHE B 1 128 ? -1.673 25.220 4.076 1.00 15.85 127 PHE B CA 1
ATOM 2401 C C . PHE B 1 128 ? -1.624 25.822 2.689 1.00 13.98 127 PHE B C 1
ATOM 2402 O O . PHE B 1 128 ? -0.558 25.900 2.052 1.00 17.64 127 PHE B O 1
ATOM 2410 N N . ASN B 1 129 ? -2.792 26.203 2.221 1.00 15.43 128 ASN B N 1
ATOM 2411 C CA . ASN B 1 129 ? -2.946 27.077 1.047 1.00 13.80 128 ASN B CA 1
ATOM 2412 C C . ASN B 1 129 ? -2.486 28.479 1.467 1.00 15.76 128 ASN B C 1
ATOM 2413 O O . ASN B 1 129 ? -3.201 29.253 2.113 1.00 15.24 128 ASN B O 1
ATOM 2418 N N . GLU B 1 130 ? -1.237 28.764 1.136 1.00 16.86 129 GLU B N 1
ATOM 2419 C CA . GLU B 1 130 ? -0.625 29.992 1.559 1.00 17.72 129 GLU B CA 1
ATOM 2420 C C . GLU B 1 130 ? -1.359 31.231 1.011 1.00 17.16 129 GLU B C 1
ATOM 2421 O O . GLU B 1 130 ? -1.456 32.249 1.690 1.00 17.46 129 GLU B O 1
ATOM 2427 N N . ASN B 1 131 ? -1.843 31.157 -0.235 1.00 15.12 130 ASN B N 1
ATOM 2428 C CA . ASN B 1 131 ? -2.531 32.299 -0.816 1.00 17.37 130 ASN B CA 1
ATOM 2429 C C . ASN B 1 131 ? -3.766 32.674 -0.028 1.00 16.71 130 ASN B C 1
ATOM 2430 O O . ASN B 1 131 ? -4.081 33.870 0.144 1.00 16.49 130 ASN B O 1
ATOM 2435 N N . LYS B 1 132 ? -4.470 31.648 0.445 1.00 16.27 131 LYS B N 1
ATOM 2436 C CA . LYS B 1 132 ? -5.666 31.866 1.224 1.00 16.14 131 LYS B CA 1
ATOM 2437 C C . LYS B 1 132 ? -5.336 32.517 2.549 1.00 16.67 131 LYS B C 1
ATOM 2438 O O . LYS B 1 132 ? -6.101 33.384 3.002 1.00 16.60 131 LYS B O 1
ATOM 2444 N N . ILE B 1 133 ? -4.225 32.139 3.169 1.00 17.03 132 ILE B N 1
ATOM 2445 C CA . ILE B 1 133 ? -3.851 32.799 4.433 1.00 18.31 132 ILE B CA 1
ATOM 2446 C C . ILE B 1 133 ? -3.419 34.254 4.173 1.00 15.90 132 ILE B C 1
ATOM 2447 O O . ILE B 1 133 ? -3.780 35.177 4.914 1.00 14.67 132 ILE B O 1
ATOM 2452 N N . LYS B 1 134 ? -2.711 34.492 3.066 1.00 16.47 133 LYS B N 1
ATOM 2453 C CA . LYS B 1 134 ? -2.343 35.866 2.726 1.00 16.07 133 LYS B CA 1
ATOM 2454 C C . LYS B 1 134 ? -3.554 36.739 2.472 1.00 19.40 133 LYS B C 1
ATOM 2455 O O . LYS B 1 134 ? -3.575 37.903 2.874 1.00 15.07 133 LYS B O 1
ATOM 2461 N N A GLU B 1 135 ? -4.555 36.192 1.784 0.50 18.18 134 GLU B N 1
ATOM 2462 N N B GLU B 1 135 ? -4.549 36.207 1.754 0.50 17.72 134 GLU B N 1
ATOM 2463 C CA A GLU B 1 135 ? -5.805 36.911 1.556 0.50 19.92 134 GLU B CA 1
ATOM 2464 C CA B GLU B 1 135 ? -5.824 36.912 1.579 0.50 19.08 134 GLU B CA 1
ATOM 2465 C C A GLU B 1 135 ? -6.562 37.210 2.863 0.50 18.15 134 GLU B C 1
ATOM 2466 C C B GLU B 1 135 ? -6.441 37.260 2.935 0.50 17.42 134 GLU B C 1
ATOM 2467 O O A GLU B 1 135 ? -7.095 38.304 3.039 0.50 17.43 134 GLU B O 1
ATOM 2468 O O B GLU B 1 135 ? -6.748 38.428 3.222 0.50 15.52 134 GLU B O 1
ATOM 2479 N N . ALA B 1 136 ? -6.605 36.245 3.779 1.00 17.94 135 ALA B N 1
ATOM 2480 C CA . ALA B 1 136 ? -7.276 36.437 5.060 1.00 18.02 135 ALA B CA 1
ATOM 2481 C C . ALA B 1 136 ? -6.635 37.529 5.910 1.00 17.17 135 ALA B C 1
ATOM 2482 O O . ALA B 1 136 ? -7.356 38.362 6.488 1.00 16.26 135 ALA B O 1
ATOM 2484 N N . LEU B 1 137 ? -5.295 37.497 5.985 1.00 16.53 136 LEU B N 1
ATOM 2485 C CA . LEU B 1 137 ? -4.523 38.353 6.894 1.00 14.25 136 LEU B CA 1
ATOM 2486 C C . LEU B 1 137 ? -3.947 39.611 6.218 1.00 14.97 136 LEU B C 1
ATOM 2487 O O . LEU B 1 137 ? -3.240 40.388 6.852 1.00 14.91 136 LEU B O 1
ATOM 2492 N N A LYS B 1 138 ? -4.252 39.777 4.930 0.50 14.56 137 LYS B N 1
ATOM 2493 N N B LYS B 1 138 ? -4.257 39.773 4.930 0.50 14.18 137 LYS B N 1
ATOM 2494 C CA A LYS B 1 138 ? -3.881 40.960 4.153 0.50 15.89 137 LYS B CA 1
ATOM 2495 C CA B LYS B 1 138 ? -3.873 40.938 4.126 0.50 15.08 137 LYS B CA 1
ATOM 2496 C C A LYS B 1 138 ? -2.355 41.098 4.051 0.50 14.36 137 LYS B C 1
ATOM 2497 C C B LYS B 1 138 ? -2.357 41.092 4.051 0.50 13.99 137 LYS B C 1
ATOM 2498 O O A LYS B 1 138 ? -1.789 42.182 4.207 0.50 15.06 137 LYS B O 1
ATOM 2499 O O B LYS B 1 138 ? -1.799 42.178 4.223 0.50 14.79 137 LYS B O 1
ATOM 2510 N N . ILE B 1 139 ? -1.703 39.969 3.752 1.00 14.59 138 ILE B N 1
ATOM 2511 C CA . ILE B 1 139 ? -0.237 39.890 3.695 1.00 13.24 138 ILE B CA 1
ATOM 2512 C C . ILE B 1 139 ? 0.177 40.135 2.251 1.00 16.07 138 ILE B C 1
ATOM 2513 O O . ILE B 1 139 ? -0.309 39.449 1.362 1.00 13.69 138 ILE B O 1
ATOM 2518 N N . PRO B 1 140 ? 1.073 41.121 1.998 1.00 15.82 139 PRO B N 1
ATOM 2519 C CA . PRO B 1 140 ? 1.619 41.277 0.625 1.00 15.54 139 PRO B CA 1
ATOM 2520 C C . PRO B 1 140 ? 2.124 39.955 0.010 1.00 15.27 139 PRO B C 1
ATOM 2521 O O . PRO B 1 140 ? 2.765 39.141 0.684 1.00 14.73 139 PRO B O 1
ATOM 2525 N N . ASP B 1 141 ? 1.836 39.770 -1.274 1.00 13.62 140 ASP B N 1
ATOM 2526 C CA . ASP B 1 141 ? 2.104 38.503 -1.950 1.00 13.51 140 ASP B CA 1
ATOM 2527 C C . ASP B 1 141 ? 3.591 38.221 -2.184 1.00 13.37 140 ASP B C 1
ATOM 2528 O O . ASP B 1 141 ? 3.943 37.096 -2.511 1.00 16.63 140 ASP B O 1
ATOM 2533 N N . ASN B 1 142 ? 4.455 39.213 -1.994 1.00 13.61 141 ASN B N 1
ATOM 2534 C CA . ASN B 1 142 ? 5.918 38.990 -2.055 1.00 14.98 141 ASN B CA 1
ATOM 2535 C C . ASN B 1 142 ? 6.505 38.398 -0.751 1.00 17.38 141 ASN B C 1
ATOM 2536 O O . ASN B 1 142 ? 7.675 38.101 -0.694 1.00 19.65 141 ASN B O 1
ATOM 2541 N N . LEU B 1 143 ? 5.705 38.257 0.291 1.00 15.69 142 LEU B N 1
ATOM 2542 C CA . LEU B 1 143 ? 6.164 37.640 1.521 1.00 16.39 142 LEU B CA 1
ATOM 2543 C C . LEU B 1 143 ? 5.739 36.177 1.575 1.00 15.91 142 LEU B C 1
ATOM 2544 O O . LEU B 1 143 ? 4.945 35.739 0.751 1.00 19.42 142 LEU B O 1
ATOM 2549 N N . ARG B 1 144 ? 6.262 35.434 2.558 1.00 15.33 143 ARG B N 1
ATOM 2550 C CA . ARG B 1 144 ? 6.001 34.001 2.697 1.00 14.73 143 ARG B CA 1
ATOM 2551 C C . ARG B 1 144 ? 5.419 33.734 4.072 1.00 15.93 143 ARG B C 1
ATOM 2552 O O . ARG B 1 144 ? 5.908 34.282 5.056 1.00 15.01 143 ARG B O 1
ATOM 2560 N N . VAL B 1 145 ? 4.359 32.927 4.122 1.00 14.66 144 VAL B N 1
ATOM 2561 C CA . VAL B 1 145 ? 3.833 32.404 5.391 1.00 13.98 144 VAL B CA 1
ATOM 2562 C C . VAL B 1 145 ? 4.622 31.131 5.722 1.00 17.09 144 VAL B C 1
ATOM 2563 O O . VAL B 1 145 ? 4.474 30.103 5.066 1.00 16.48 144 VAL B O 1
ATOM 2567 N N . VAL B 1 146 ? 5.458 31.205 6.740 1.00 14.86 145 VAL B N 1
ATOM 2568 C CA . VAL B 1 146 ? 6.342 30.084 7.070 1.00 15.93 145 VAL B CA 1
ATOM 2569 C C . VAL B 1 146 ? 5.634 28.965 7.856 1.00 16.02 145 VAL B C 1
ATOM 2570 O O . VAL B 1 146 ? 5.717 27.785 7.504 1.00 15.90 145 VAL B O 1
ATOM 2574 N N . ALA B 1 147 ? 4.985 29.344 8.95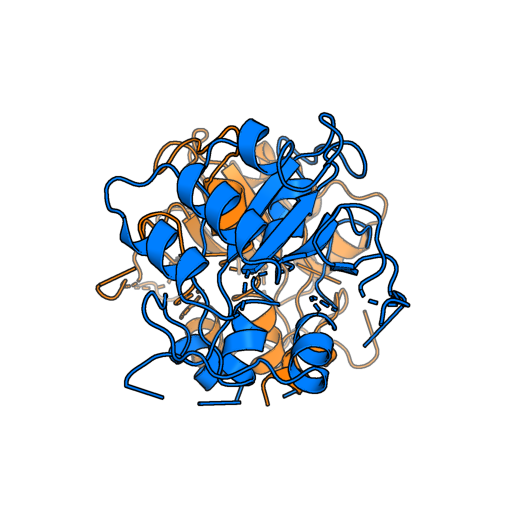1 1.00 15.53 146 ALA B N 1
ATOM 2575 C CA . ALA B 1 147 ? 4.322 28.430 9.852 1.00 13.88 146 ALA B CA 1
ATOM 2576 C C . ALA B 1 147 ? 3.365 29.229 10.700 1.00 16.20 146 ALA B C 1
ATOM 2577 O O . ALA B 1 147 ? 3.375 30.455 10.674 1.00 14.66 146 ALA B O 1
ATOM 2579 N N . LEU B 1 148 ? 2.489 28.500 11.363 1.00 16.99 147 LEU B N 1
ATOM 2580 C CA . LEU B 1 148 ? 1.549 29.069 12.319 1.00 15.67 147 LEU B CA 1
ATOM 2581 C C . LEU B 1 148 ? 1.314 28.058 13.437 1.00 14.02 147 LEU B C 1
ATOM 2582 O O . LEU B 1 148 ? 1.576 26.869 13.292 1.00 14.98 147 LEU B O 1
ATOM 2587 N N . THR B 1 149 ? 0.797 28.533 14.563 1.00 17.04 148 THR B N 1
ATOM 2588 C CA . THR B 1 149 ? 0.431 27.659 15.662 1.00 14.72 148 THR B CA 1
ATOM 2589 C C . THR B 1 149 ? -0.749 28.214 16.452 1.00 13.99 148 THR B C 1
ATOM 2590 O O . THR B 1 149 ? -0.820 29.454 16.717 1.00 15.01 148 THR B O 1
ATOM 2594 N N . PRO B 1 150 ? -1.661 27.315 16.881 1.00 16.32 149 PRO B N 1
ATOM 2595 C CA . PRO B 1 150 ? -2.605 27.740 17.912 1.00 14.85 149 PRO B CA 1
ATOM 2596 C C . PRO B 1 150 ? -1.837 28.034 19.217 1.00 17.07 149 PRO B C 1
ATOM 2597 O O . PRO B 1 150 ? -0.724 27.570 19.414 1.00 17.08 149 PRO B O 1
ATOM 2601 N N . LEU B 1 151 ? -2.462 28.793 20.090 1.00 17.55 150 LEU B N 1
ATOM 2602 C CA . LEU B 1 151 ? -1.896 29.102 21.415 1.00 17.43 150 LEU B CA 1
ATOM 2603 C C . LEU B 1 151 ? -3.061 29.034 22.383 1.00 14.23 150 LEU B C 1
ATOM 2604 O O . LEU B 1 151 ? -4.072 29.720 22.183 1.00 14.78 150 LEU B O 1
ATOM 2609 N N . GLY B 1 152 ? -2.948 28.200 23.416 1.00 17.57 151 GLY B N 1
ATOM 2610 C CA . GLY B 1 152 ? -4.017 28.088 24.409 1.00 19.08 151 GLY B CA 1
ATOM 2611 C C . GLY B 1 152 ? -3.580 27.265 25.616 1.00 16.20 151 GLY B C 1
ATOM 2612 O O . GLY B 1 152 ? -2.551 26.601 25.607 1.00 15.98 151 GLY B O 1
ATOM 2613 N N . VAL B 1 153 ? -4.388 27.291 26.652 1.00 18.27 152 VAL B N 1
ATOM 2614 C CA . VAL B 1 153 ? -4.202 26.332 27.712 1.00 17.28 152 VAL B CA 1
ATOM 2615 C C . VAL B 1 153 ? -4.642 24.937 27.230 1.00 17.62 152 VAL B C 1
ATOM 2616 O O . VAL B 1 153 ? -5.760 24.777 26.760 1.00 16.86 152 VAL B O 1
ATOM 2620 N N . PRO B 1 154 ? -3.767 23.927 27.312 1.00 20.97 153 PRO B N 1
ATOM 2621 C CA . PRO B 1 154 ? -4.239 22.595 26.897 1.00 22.63 153 PRO B CA 1
ATOM 2622 C C . PRO B 1 154 ? -5.359 22.045 27.744 1.00 24.47 153 PRO B C 1
ATOM 2623 O O . PRO B 1 154 ? -5.401 22.283 28.975 1.00 23.27 153 PRO B O 1
ATOM 2627 N N . LYS B 1 155 ? -6.256 21.305 27.101 1.00 23.04 154 LYS B N 1
ATOM 2628 C CA . LYS B 1 155 ? -7.198 20.474 27.831 1.00 25.38 154 LYS B CA 1
ATOM 2629 C C . LYS B 1 155 ? -6.423 19.374 28.547 1.00 29.33 154 LYS B C 1
ATOM 2630 O O . LYS B 1 155 ? -5.411 18.867 28.050 1.00 27.90 154 LYS B O 1
ATOM 2636 N N . ASP B 1 156 ? -6.892 19.025 29.738 1.00 33.85 155 ASP B N 1
ATOM 2637 C CA . ASP B 1 156 ? -6.231 17.999 30.556 1.00 38.65 155 ASP B CA 1
ATOM 2638 C C . ASP B 1 156 ? -5.961 16.709 29.772 1.00 41.32 155 ASP B C 1
ATOM 2639 O O . ASP B 1 156 ? -4.901 16.106 29.899 1.00 41.64 155 ASP B O 1
ATOM 2644 N N . SER B 1 157 ? -6.928 16.306 28.955 1.00 44.30 156 SER B N 1
ATOM 2645 C CA . SER B 1 157 ? -6.744 15.226 27.999 1.00 47.31 156 SER B CA 1
ATOM 2646 C C . SER B 1 157 ? -5.485 15.452 27.172 1.00 48.02 156 SER B C 1
ATOM 2647 O O . SER B 1 157 ? -4.621 14.580 27.106 1.00 49.23 156 SER B O 1
ATOM 2650 N N . PRO B 1 165 ? 21.850 45.364 19.763 1.00 42.39 164 PRO B N 1
ATOM 2651 C CA . PRO B 1 165 ? 20.827 46.135 19.038 1.00 42.65 164 PRO B CA 1
ATOM 2652 C C . PRO B 1 165 ? 19.408 45.616 19.329 1.00 40.50 164 PRO B C 1
ATOM 2653 O O . PRO B 1 165 ? 18.889 44.716 18.643 1.00 41.40 164 PRO B O 1
ATOM 2657 N N . LYS B 1 166 ? 18.813 46.199 20.364 1.00 36.69 165 LYS B N 1
ATOM 2658 C CA . LYS B 1 166 ? 17.546 45.763 20.927 1.00 33.72 165 LYS B CA 1
ATOM 2659 C C . LYS B 1 166 ? 16.398 46.144 20.004 1.00 32.32 165 LYS B C 1
ATOM 2660 O O . LYS B 1 166 ? 16.171 47.322 19.728 1.00 31.50 165 LYS B O 1
ATOM 2664 N N . LYS B 1 167 ? 15.681 45.138 19.530 1.00 30.94 166 LYS B N 1
ATOM 2665 C CA . LYS B 1 167 ? 14.538 45.333 18.647 1.00 31.98 166 LYS B CA 1
ATOM 2666 C C . LYS B 1 167 ? 13.334 45.853 19.436 1.00 30.10 166 LYS B C 1
ATOM 2667 O O . LYS B 1 167 ? 13.121 45.457 20.581 1.00 29.06 166 LYS B O 1
ATOM 2673 N N . ASP B 1 168 ? 12.558 46.743 18.831 1.00 28.77 167 ASP B N 1
ATOM 2674 C CA . ASP B 1 168 ? 11.273 47.099 19.418 1.00 31.36 167 ASP B CA 1
ATOM 2675 C C . ASP B 1 168 ? 10.245 46.105 18.906 1.00 27.89 167 ASP B C 1
ATOM 2676 O O . ASP B 1 168 ? 9.910 46.171 17.726 1.00 29.59 167 ASP B O 1
ATOM 2689 N N . ASP B 1 170 ? 7.239 46.019 18.991 1.00 25.07 169 ASP B N 1
ATOM 2690 C CA . ASP B 1 170 ? 6.086 46.657 18.368 1.00 24.83 169 ASP B CA 1
ATOM 2691 C C . ASP B 1 170 ? 6.196 46.688 16.842 1.00 22.67 169 ASP B C 1
ATOM 2692 O O . ASP B 1 170 ? 5.183 46.524 16.164 1.00 23.11 169 ASP B O 1
ATOM 2697 N N . GLU B 1 171 ? 7.415 46.822 16.305 1.00 22.60 170 GLU B N 1
ATOM 2698 C CA . GLU B 1 171 ? 7.645 46.767 14.837 1.00 23.35 170 GLU B CA 1
ATOM 2699 C C . GLU B 1 171 ? 7.461 45.356 14.223 1.00 21.08 170 GLU B C 1
ATOM 2700 O O . GLU B 1 171 ? 7.488 45.198 13.003 1.00 23.44 170 GLU B O 1
ATOM 2702 N N . TYR B 1 172 ? 7.307 44.347 15.065 1.00 19.71 171 TYR B N 1
ATOM 2703 C CA . TYR B 1 172 ? 7.378 42.948 14.610 1.00 18.26 171 TYR B CA 1
ATOM 2704 C C . TYR B 1 172 ? 6.164 42.120 15.011 1.00 17.26 171 TYR B C 1
ATOM 2705 O O . TYR B 1 172 ? 6.167 40.920 14.804 1.00 16.44 171 TYR B O 1
ATOM 2714 N N . LEU B 1 173 ? 5.141 42.776 15.562 1.00 17.88 172 LEU B N 1
ATOM 2715 C CA . LEU B 1 173 ? 3.952 42.115 16.101 1.00 16.72 172 LEU B CA 1
ATOM 2716 C C . LEU B 1 173 ? 2.674 42.855 15.700 1.00 18.64 172 LEU B C 1
ATOM 2717 O O . LEU B 1 173 ? 2.457 44.031 16.053 1.00 17.55 172 LEU B O 1
ATOM 2722 N N . TYR B 1 174 ? 1.833 42.142 14.973 1.00 15.42 173 TYR B N 1
ATOM 2723 C CA . TYR B 1 174 ? 0.594 42.638 14.443 1.00 14.09 173 TYR B CA 1
ATOM 2724 C C . TYR B 1 174 ? -0.589 41.913 15.066 1.00 14.49 173 TYR B C 1
ATOM 2725 O O . TYR B 1 174 ? -0.442 40.803 15.625 1.00 15.40 173 TYR B O 1
ATOM 2734 N N . ILE B 1 175 ? -1.768 42.521 14.951 1.00 15.23 174 ILE B N 1
ATOM 2735 C CA . ILE B 1 175 ? -3.032 41.903 15.406 1.00 15.63 174 ILE B CA 1
ATOM 2736 C C . ILE B 1 175 ? -3.983 41.822 14.223 1.00 15.89 174 ILE B C 1
ATOM 2737 O O . ILE B 1 175 ? -4.332 42.861 13.633 1.00 15.32 174 ILE B O 1
ATOM 2742 N N . ASP B 1 176 ? -4.343 40.583 13.882 1.00 15.81 175 ASP B N 1
ATOM 2743 C CA . ASP B 1 176 ? -5.363 40.190 12.880 1.00 15.70 175 ASP B CA 1
ATOM 2744 C C . ASP B 1 176 ? -4.996 40.480 11.415 1.00 17.61 175 ASP B C 1
ATOM 2745 O O . ASP B 1 176 ? -5.428 39.753 10.505 1.00 16.84 175 ASP B O 1
ATOM 2750 N N . LYS B 1 177 ? -4.267 41.572 11.190 1.00 17.22 176 LYS B N 1
ATOM 2751 C CA . LYS B 1 177 ? -3.991 42.092 9.883 1.00 17.00 176 LYS B CA 1
ATOM 2752 C C . LYS B 1 177 ? -2.537 42.564 9.798 1.00 17.19 176 LYS B C 1
ATOM 2753 O O . LYS B 1 177 ? -2.007 43.190 10.707 1.00 17.37 176 LYS B O 1
ATOM 2759 N N . TRP B 1 178 ? -1.892 42.238 8.695 1.00 17.34 177 TRP B N 1
ATOM 2760 C CA . TRP B 1 178 ? -0.523 42.676 8.450 1.00 16.03 177 TRP B CA 1
ATOM 2761 C C . TRP B 1 178 ? -0.442 44.208 8.484 1.00 15.68 177 TRP B C 1
ATOM 2762 O O . TRP B 1 178 ? -1.215 44.900 7.810 1.00 15.06 177 TRP B O 1
ATOM 2773 N N . GLY B 1 179 ? 0.483 44.737 9.289 1.00 17.57 178 GLY B N 1
ATOM 2774 C CA . GLY B 1 179 ? 0.673 46.196 9.401 1.00 15.64 178 GLY B CA 1
ATOM 2775 C C . GLY B 1 179 ? -0.062 46.875 10.547 1.00 19.05 178 GLY B C 1
ATOM 2776 O O . GLY B 1 179 ? 0.231 48.028 10.863 1.00 19.84 178 GLY B O 1
ATOM 2777 N N . THR B 1 180 ? -1.041 46.198 11.145 1.00 16.63 179 THR B N 1
ATOM 2778 C CA . THR B 1 180 ? -1.767 46.740 12.295 1.00 14.91 179 THR B CA 1
ATOM 2779 C C . THR B 1 180 ? -1.071 46.313 13.609 1.00 14.86 179 THR B C 1
ATOM 2780 O O . THR B 1 180 ? -1.068 45.142 13.984 1.00 12.78 179 THR B O 1
ATOM 2784 N N . SER B 1 181 ? -0.480 47.293 14.274 1.00 14.59 180 SER B N 1
ATOM 2785 C CA . SER B 1 181 ? 0.242 47.108 15.526 1.00 16.92 180 SER B CA 1
ATOM 2786 C C . SER B 1 181 ? -0.566 46.424 16.633 1.00 16.64 180 SER B C 1
ATOM 2787 O O . SER B 1 181 ? -1.651 46.887 17.011 1.00 18.51 180 SER B O 1
ATOM 2790 N N . PHE B 1 182 ? -0.028 45.329 17.164 1.00 19.62 181 PHE B N 1
ATOM 2791 C CA . PHE B 1 182 ? -0.647 44.657 18.304 1.00 19.13 181 PHE B CA 1
ATOM 2792 C C . PHE B 1 182 ? -0.614 45.605 19.517 1.00 20.56 181 PHE B C 1
ATOM 2793 O O . PHE B 1 182 ? -1.630 45.837 20.188 1.00 22.06 181 PHE B O 1
ATOM 2809 N N . GLU B 1 184 ? -0.100 48.800 19.979 1.00 28.61 183 GLU B N 1
ATOM 2810 C CA . GLU B 1 184 ? -0.698 50.128 19.942 1.00 34.49 183 GLU B CA 1
ATOM 2811 C C . GLU B 1 184 ? -2.207 50.061 19.792 1.00 36.44 183 GLU B C 1
ATOM 2812 O O . GLU B 1 184 ? -2.870 51.082 19.854 1.00 37.22 183 GLU B O 1
ATOM 2818 N N . SER B 1 185 ? -2.763 48.874 19.574 1.00 40.16 184 SER B N 1
ATOM 2819 C CA . SER B 1 185 ? -4.205 48.762 19.345 1.00 42.62 184 SER B CA 1
ATOM 2820 C C . SER B 1 185 ? -4.980 48.475 20.635 1.00 45.01 184 SER B C 1
ATOM 2821 O O . SER B 1 185 ? -4.454 47.880 21.581 1.00 44.60 184 SER B O 1
ATOM 2824 N N . ASN B 1 186 ? -6.234 48.922 20.662 1.00 47.61 185 ASN B N 1
ATOM 2825 C CA . ASN B 1 186 ? -7.192 48.471 21.663 1.00 48.99 185 ASN B CA 1
ATOM 2826 C C . ASN B 1 186 ? -7.645 47.081 21.220 1.00 50.29 185 ASN B C 1
ATOM 2827 O O . ASN B 1 186 ? -8.694 46.936 20.576 1.00 50.84 185 ASN B O 1
ATOM 2829 N N . VAL B 1 187 ? -6.834 46.072 21.547 1.00 51.14 186 VAL B N 1
ATOM 2830 C CA . VAL B 1 187 ? -7.011 44.707 21.022 1.00 51.25 186 VAL B CA 1
ATOM 2831 C C . VAL B 1 187 ? -8.158 43.967 21.718 1.00 52.50 186 VAL B C 1
ATOM 2832 O O . VAL B 1 187 ? -9.278 43.906 21.199 1.00 53.66 186 VAL B O 1
#

InterPro domains:
  IPR000415 Nitroreductase-like [G3DSA:3.40.109.10] (1-192)
  IPR000415 Nitroreductase-like [SSF55469] (1-178)
  IPR029479 Nitroreductase [PF00881] (7-151)

Secondary structure (DSSP, 8-state):
-HHHHHHH--B---B---PPPHHHHHHHH------GGG---EEEEE---HHHHHHHHHHB--SSSHHHHHHHH---EEEEE-HHHH-EETTEEHHHHHHHH--HHHHHHHHTT-BB--B--B-HHHHHHHHT--TTSEEEEEE--BPBP-----TTEEESSTT-B----/-HHHHHHH--B---B---PPPHHHHHHHH------GGG---EEEEE---HHHHHHHHHHB--SSSHHHHHHHH---EEEEE-HHHH-EETTEEHHHHHHHH--HHHHHHHHTT-BB--B--B-HHHHHHHHT--TTSEEEEEE--BPBP-------TTEEESSTT-B-----

Foldseek 3Di:
DLVVLVVQADAFQAFDADDDDPVLLVVLLCLVFDAVVNDQFKFKEDEQDLVLLQLQLVFADDPDSSQSNSSNRFSKIWIKGQQPPVHDDPNHRRGLVSSVRSVSSQSSLSVVQKHKHKGAGGNFVSNCVQQVPDPNMGGGIMIGIHHGVCVDDLPRYAYRHPPHGVVPD/DQVVLVVQADAFQAFDQDDDDPVLLVVLLCLVFDAVVNDQFKFKEDEQDLVLLQLQLVFADDPDSSQSNSSNRFSKIWIKGQQPPVHDDPRDRRRLVSSVRSVSSRSSLSVSQKHKHKGAGGNFVSNCVQQVPPPNMGTGTMIGIHHGDPVVDDDLPRYAYRHPPHRVVDPD

Radius of gyration: 19.84 Å; Cα contacts (8 Å, |Δi|>4): 701; chains: 2; bounding box: 56×47×36 Å

Organism: Clostridium novyi (strain NT) (NCBI:txid386415)

Nearest PDB structures (foldseek):
  3g14-assembly1_B  TM=1.004E+00  e=2.449E-36  Clostridium novyi NT
  3g14-assembly1_A  TM=9.788E-01  e=2.865E-34  Clostridium novyi NT
  4g8s-assembly1_A  TM=9.128E-01  e=1.682E-17  Geobacter sulfurreducens PCA
  4eo3-assembly1_B  TM=8.375E-01  e=2.871E-11  Thermotoga maritima
  2r01-assembly1_A-2  TM=7.030E-01  e=9.274E-10  Chlorobaculum tepidum TLS

B-factor: mean 21.92, std 8.59, range [6.2, 58.47]

Solvent-accessible surface area: 14776 Å² total